Protein AF-A0A9R0T9L0-F1 (afdb_monomer_lite)

Structure (mmCIF, N/CA/C/O backbone):
data_AF-A0A9R0T9L0-F1
#
_entry.id   AF-A0A9R0T9L0-F1
#
loop_
_atom_site.group_PDB
_atom_site.id
_atom_site.type_symbol
_atom_site.label_atom_id
_atom_site.label_alt_id
_atom_site.label_comp_id
_atom_site.label_asym_id
_atom_site.label_entity_id
_atom_site.label_seq_id
_atom_site.pdbx_PDB_ins_code
_atom_site.Cartn_x
_atom_site.Cartn_y
_atom_site.Cartn_z
_atom_site.occupancy
_atom_site.B_iso_or_equiv
_atom_site.auth_seq_id
_atom_site.auth_comp_id
_atom_site.auth_asym_id
_atom_site.auth_atom_id
_atom_site.pdbx_PDB_model_num
ATOM 1 N N . MET A 1 1 ? 30.303 2.369 1.061 1.00 62.69 1 MET A N 1
ATOM 2 C CA . MET A 1 1 ? 29.847 3.755 0.817 1.00 62.69 1 MET A CA 1
ATOM 3 C C . MET A 1 1 ? 28.372 3.809 1.188 1.00 62.69 1 MET A C 1
ATOM 5 O O . MET A 1 1 ? 27.699 2.807 0.978 1.00 62.69 1 MET A O 1
ATOM 9 N N . SER A 1 2 ? 27.894 4.875 1.828 1.00 82.19 2 SER A N 1
ATOM 10 C CA . SER A 1 2 ? 26.480 4.986 2.222 1.00 82.19 2 SER A CA 1
ATOM 11 C C . SER A 1 2 ? 25.598 5.212 0.993 1.00 82.19 2 SER A C 1
ATOM 13 O O . SER A 1 2 ? 25.989 5.988 0.126 1.00 82.19 2 SER A O 1
ATOM 15 N N . ILE A 1 3 ? 24.386 4.637 0.944 1.00 83.12 3 ILE A N 1
ATOM 16 C CA . ILE A 1 3 ? 23.408 4.888 -0.139 1.00 83.12 3 ILE A CA 1
ATOM 17 C C . ILE A 1 3 ? 23.114 6.387 -0.331 1.00 83.12 3 ILE A C 1
ATOM 19 O O . ILE A 1 3 ? 22.730 6.817 -1.413 1.00 83.12 3 ILE A O 1
ATOM 23 N N . MET A 1 4 ? 23.326 7.186 0.720 1.00 81.25 4 MET A N 1
ATOM 24 C CA . MET A 1 4 ? 23.148 8.640 0.719 1.00 81.25 4 MET A CA 1
ATOM 25 C C . MET A 1 4 ? 24.252 9.395 -0.036 1.00 81.25 4 MET A C 1
ATOM 27 O O . MET A 1 4 ? 24.049 10.542 -0.415 1.00 81.25 4 MET A O 1
ATOM 31 N N . GLU A 1 5 ? 25.410 8.773 -0.247 1.00 79.88 5 GLU A N 1
ATOM 32 C CA . GLU A 1 5 ? 26.598 9.390 -0.859 1.00 79.88 5 GLU A CA 1
ATOM 33 C C . GLU A 1 5 ? 26.932 8.774 -2.225 1.00 79.88 5 GLU A C 1
ATOM 35 O O . GLU A 1 5 ? 27.864 9.200 -2.906 1.00 79.88 5 GLU A O 1
ATOM 40 N N . MET A 1 6 ? 26.178 7.754 -2.635 1.00 83.56 6 MET A N 1
ATOM 41 C CA . MET A 1 6 ? 26.415 7.005 -3.862 1.00 83.56 6 MET A CA 1
ATOM 42 C C . MET A 1 6 ? 25.728 7.672 -5.053 1.00 83.56 6 MET A C 1
ATOM 44 O O . MET A 1 6 ? 24.578 8.105 -4.985 1.00 83.56 6 MET A O 1
ATOM 48 N N . SER A 1 7 ? 26.429 7.716 -6.184 1.00 86.75 7 SER A N 1
ATOM 49 C CA . SER A 1 7 ? 25.843 8.172 -7.444 1.00 86.75 7 SER A CA 1
ATOM 50 C C . SER A 1 7 ? 24.789 7.180 -7.937 1.00 86.75 7 SER A C 1
ATOM 52 O O . SER A 1 7 ? 25.045 5.979 -7.986 1.00 86.75 7 SER A O 1
ATOM 54 N N . HIS A 1 8 ? 23.648 7.685 -8.415 1.00 85.75 8 HIS A N 1
ATOM 55 C CA . HIS A 1 8 ? 22.625 6.871 -9.086 1.00 85.75 8 HIS A CA 1
ATOM 56 C C . HIS A 1 8 ? 23.115 6.234 -10.398 1.00 85.75 8 HIS A C 1
ATOM 58 O O . HIS A 1 8 ? 22.463 5.346 -10.932 1.00 85.75 8 HIS A O 1
ATOM 64 N N . ARG A 1 9 ? 24.263 6.685 -10.922 1.00 87.69 9 ARG A N 1
ATOM 65 C CA . ARG A 1 9 ? 24.937 6.103 -12.096 1.00 87.69 9 ARG A CA 1
ATOM 66 C C . ARG A 1 9 ? 26.047 5.115 -11.715 1.00 87.69 9 ARG A C 1
ATOM 68 O O . ARG A 1 9 ? 26.704 4.571 -12.597 1.00 87.69 9 ARG A O 1
ATOM 75 N N . GLY A 1 10 ? 26.314 4.941 -10.419 1.00 89.94 10 GLY A N 1
ATOM 76 C CA . GLY A 1 10 ? 27.307 3.999 -9.908 1.00 89.94 10 GLY A CA 1
ATOM 77 C C . GLY A 1 10 ? 26.813 2.557 -9.995 1.00 89.94 10 GLY A C 1
ATOM 78 O O . GLY A 1 10 ? 25.614 2.296 -9.887 1.00 89.94 10 GLY A O 1
ATOM 79 N N . LYS A 1 11 ? 27.746 1.610 -10.152 1.00 90.75 11 LYS A N 1
ATOM 80 C CA . LYS A 1 11 ? 27.441 0.172 -10.276 1.00 90.75 11 LYS A CA 1
ATOM 81 C C . LYS A 1 11 ? 26.699 -0.370 -9.059 1.00 90.75 11 LYS A C 1
ATOM 83 O O . LYS A 1 11 ? 25.907 -1.297 -9.165 1.00 90.75 11 LYS A O 1
ATOM 88 N N . GLU A 1 12 ? 26.969 0.201 -7.899 1.00 90.00 12 GLU A N 1
ATOM 89 C CA . GLU A 1 12 ? 26.391 -0.226 -6.641 1.00 90.00 12 GLU A CA 1
ATOM 90 C C . GLU A 1 12 ? 24.911 0.169 -6.523 1.00 90.00 12 GLU A C 1
ATOM 92 O O . GLU A 1 12 ? 24.109 -0.636 -6.053 1.00 90.00 12 GLU A O 1
ATOM 97 N N . PHE A 1 13 ? 24.525 1.370 -6.978 1.00 90.56 13 PHE A N 1
ATOM 98 C CA . PHE A 1 13 ? 23.107 1.746 -7.025 1.00 90.56 13 PHE A CA 1
ATOM 99 C C . PHE A 1 13 ? 22.371 1.015 -8.150 1.00 90.56 13 PHE A C 1
ATOM 101 O O . PHE A 1 13 ? 21.253 0.554 -7.938 1.00 90.56 13 PHE A O 1
ATOM 108 N N . ASP A 1 14 ? 23.017 0.846 -9.306 1.00 92.19 14 ASP A N 1
ATOM 109 C CA . ASP A 1 14 ? 22.501 0.033 -10.413 1.00 92.19 14 ASP A CA 1
ATOM 110 C C . ASP A 1 14 ? 22.173 -1.402 -9.957 1.00 92.19 14 ASP A C 1
ATOM 112 O O . ASP A 1 14 ? 21.090 -1.915 -10.233 1.00 92.19 14 ASP A O 1
ATOM 116 N N . ALA A 1 15 ? 23.050 -2.027 -9.167 1.00 93.25 15 ALA A N 1
ATOM 117 C CA . ALA A 1 15 ? 22.776 -3.327 -8.560 1.00 93.25 15 ALA A CA 1
ATOM 118 C C . ALA A 1 15 ? 21.590 -3.288 -7.577 1.00 93.25 15 ALA A C 1
ATOM 120 O O . ALA A 1 15 ? 20.759 -4.196 -7.587 1.00 93.25 15 ALA A O 1
ATOM 121 N N . ALA A 1 16 ? 21.484 -2.242 -6.749 1.00 93.06 16 ALA A N 1
ATOM 122 C CA . ALA A 1 16 ? 20.405 -2.106 -5.771 1.00 93.06 16 ALA A CA 1
ATOM 123 C C . ALA A 1 16 ? 19.023 -1.962 -6.431 1.00 93.06 16 ALA A C 1
ATOM 125 O O . ALA A 1 16 ? 18.087 -2.655 -6.031 1.00 93.06 16 ALA A O 1
ATOM 126 N N . ILE A 1 17 ? 18.888 -1.106 -7.451 1.00 94.44 17 ILE A N 1
ATOM 127 C CA . ILE A 1 17 ? 17.611 -0.920 -8.157 1.00 94.44 17 ILE A CA 1
ATOM 128 C C . ILE A 1 17 ? 17.223 -2.167 -8.959 1.00 94.44 17 ILE A C 1
ATOM 130 O O . ILE A 1 17 ? 16.065 -2.571 -8.904 1.00 94.44 17 ILE A O 1
ATOM 134 N N . LYS A 1 18 ? 18.181 -2.839 -9.613 1.00 95.94 18 LYS A N 1
ATOM 135 C CA . LYS A 1 18 ? 17.930 -4.103 -10.328 1.00 95.94 18 LYS A CA 1
ATOM 136 C C . LYS A 1 18 ? 17.488 -5.219 -9.392 1.00 95.94 18 LYS A C 1
ATOM 138 O O . LYS A 1 18 ? 16.588 -5.979 -9.735 1.00 95.94 18 LYS A O 1
ATOM 143 N N . LYS A 1 19 ? 18.090 -5.308 -8.202 1.00 96.50 19 LYS A N 1
ATOM 144 C CA . LYS A 1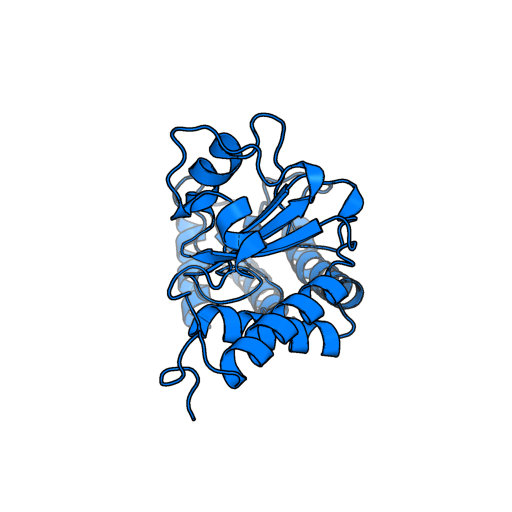 19 ? 17.650 -6.258 -7.175 1.00 96.50 19 LYS A CA 1
ATOM 145 C C . LYS A 1 19 ? 16.232 -5.934 -6.704 1.00 96.50 19 LYS A C 1
ATOM 147 O O . LYS A 1 19 ? 15.397 -6.827 -6.690 1.00 96.50 19 LYS A O 1
ATOM 152 N N . ALA A 1 20 ? 15.941 -4.670 -6.386 1.00 94.88 20 ALA A N 1
ATOM 153 C CA . ALA A 1 20 ? 14.599 -4.254 -5.977 1.00 94.88 20 ALA A CA 1
ATOM 154 C C . ALA A 1 20 ? 13.545 -4.548 -7.060 1.00 94.88 20 ALA A C 1
ATOM 156 O O . ALA A 1 20 ? 12.448 -5.004 -6.742 1.00 94.88 20 ALA A O 1
ATOM 157 N N . GLU A 1 21 ? 13.877 -4.325 -8.335 1.00 96.88 21 GLU A N 1
ATOM 158 C CA . GLU A 1 21 ? 13.024 -4.696 -9.465 1.00 96.88 21 GLU A CA 1
ATOM 159 C C . GLU A 1 21 ? 12.795 -6.212 -9.523 1.00 96.88 21 GLU A C 1
ATOM 161 O O . GLU A 1 21 ? 11.650 -6.656 -9.579 1.00 96.88 21 GLU A O 1
ATOM 166 N N . ALA A 1 22 ? 13.866 -7.009 -9.471 1.00 96.50 22 ALA A N 1
ATOM 167 C CA . ALA A 1 22 ? 13.792 -8.467 -9.533 1.00 96.50 22 ALA A CA 1
ATOM 168 C C . ALA A 1 22 ? 12.977 -9.060 -8.373 1.00 96.50 22 ALA A C 1
ATOM 170 O O . ALA A 1 22 ? 12.126 -9.921 -8.598 1.00 96.50 22 ALA A O 1
ATOM 171 N N . ASP A 1 23 ? 13.180 -8.560 -7.153 1.00 96.31 23 ASP A N 1
ATOM 172 C CA . ASP A 1 23 ? 12.444 -8.998 -5.967 1.00 96.31 23 ASP A CA 1
ATOM 173 C C . ASP A 1 23 ? 10.951 -8.652 -6.085 1.00 96.31 23 ASP A C 1
ATOM 175 O O . ASP A 1 23 ? 10.092 -9.486 -5.792 1.00 96.31 23 ASP A O 1
ATOM 179 N N . LEU A 1 24 ? 10.616 -7.456 -6.588 1.00 92.62 24 LEU A N 1
ATOM 180 C CA . LEU A 1 24 ? 9.226 -7.069 -6.842 1.00 92.62 24 LEU A CA 1
ATOM 181 C C . LEU A 1 24 ? 8.578 -7.940 -7.927 1.00 92.62 24 LEU A C 1
ATOM 183 O O . LEU A 1 24 ? 7.428 -8.362 -7.770 1.00 92.62 24 LEU A O 1
ATOM 187 N N . ARG A 1 25 ? 9.311 -8.238 -9.009 1.00 95.62 25 ARG A N 1
ATOM 188 C CA . ARG A 1 25 ? 8.847 -9.157 -10.058 1.00 95.62 25 ARG A CA 1
ATOM 189 C C . ARG A 1 25 ? 8.554 -10.539 -9.487 1.00 95.62 25 ARG A C 1
ATOM 191 O O . ARG A 1 25 ? 7.503 -11.093 -9.794 1.00 95.62 25 ARG A O 1
ATOM 198 N N . ALA A 1 26 ? 9.430 -11.060 -8.629 1.00 93.69 26 ALA A N 1
ATOM 199 C CA . ALA A 1 26 ? 9.232 -12.343 -7.964 1.00 93.69 26 ALA A CA 1
ATOM 200 C C . ALA A 1 26 ? 8.017 -12.328 -7.020 1.00 93.69 26 ALA A C 1
ATOM 202 O O . ALA A 1 26 ? 7.209 -13.254 -7.054 1.00 93.69 26 ALA A O 1
ATOM 203 N N . LEU A 1 27 ? 7.844 -11.267 -6.223 1.00 88.38 27 LEU A N 1
ATOM 204 C CA . LEU A 1 27 ? 6.728 -11.132 -5.279 1.00 88.38 27 LEU A CA 1
ATOM 205 C C . LEU A 1 27 ? 5.359 -11.120 -5.958 1.00 88.38 27 LEU A C 1
ATOM 207 O O . LEU A 1 27 ? 4.430 -11.765 -5.474 1.00 88.38 27 LEU A O 1
ATOM 211 N N . LEU A 1 28 ? 5.229 -10.359 -7.045 1.00 86.12 28 LEU A N 1
ATOM 212 C CA . LEU A 1 28 ? 3.963 -10.152 -7.753 1.00 86.12 28 LEU A CA 1
ATOM 213 C C . LEU A 1 28 ? 3.793 -11.072 -8.969 1.00 86.12 28 LEU A C 1
ATOM 215 O O . LEU A 1 28 ? 2.804 -10.939 -9.686 1.00 86.12 28 LEU A O 1
ATOM 219 N N . ALA A 1 29 ? 4.750 -11.970 -9.222 1.00 91.38 29 ALA A N 1
ATOM 220 C CA . ALA A 1 29 ? 4.824 -12.773 -10.442 1.00 91.38 29 ALA A CA 1
ATOM 221 C C . ALA A 1 29 ? 4.650 -11.916 -11.717 1.00 91.38 29 ALA A C 1
ATOM 223 O O . ALA A 1 29 ? 3.877 -12.253 -12.615 1.00 91.38 29 ALA A O 1
ATOM 224 N N . VAL A 1 30 ? 5.337 -10.768 -11.775 1.00 91.44 30 VAL A N 1
ATOM 225 C CA . VAL A 1 30 ? 5.222 -9.819 -12.894 1.00 91.44 30 VAL A CA 1
ATOM 226 C C . VAL A 1 30 ? 5.772 -10.474 -14.164 1.00 91.44 30 VAL A C 1
ATOM 228 O O . VAL A 1 30 ? 6.959 -10.808 -14.197 1.00 91.44 30 VAL A O 1
ATOM 231 N N . PRO A 1 31 ? 4.965 -10.630 -15.225 1.00 91.50 31 PRO A N 1
ATOM 232 C CA . PRO A 1 31 ? 5.421 -11.270 -16.450 1.00 91.50 31 PRO A CA 1
ATOM 233 C C . PRO A 1 31 ? 6.402 -10.378 -17.224 1.00 91.50 31 PRO A C 1
ATOM 235 O O . PRO A 1 31 ? 6.393 -9.148 -17.120 1.00 91.50 31 PRO A O 1
ATOM 238 N N . ASP A 1 32 ? 7.204 -11.000 -18.089 1.00 94.44 32 ASP A N 1
ATOM 239 C CA . ASP A 1 32 ? 8.166 -10.302 -18.957 1.00 94.44 32 ASP A CA 1
ATOM 240 C C . ASP A 1 32 ? 7.497 -9.359 -19.968 1.00 94.44 32 ASP A C 1
ATOM 242 O O . ASP A 1 32 ? 8.166 -8.546 -20.604 1.00 94.44 32 ASP A O 1
ATOM 246 N N . THR A 1 33 ? 6.174 -9.436 -20.117 1.00 92.75 33 THR A N 1
ATOM 247 C CA . THR A 1 33 ? 5.366 -8.513 -20.922 1.00 92.75 33 THR A CA 1
ATOM 248 C C . THR A 1 33 ? 5.176 -7.145 -20.272 1.00 92.75 33 THR A C 1
ATOM 250 O O . THR A 1 33 ? 4.586 -6.271 -20.904 1.00 92.75 33 THR A O 1
ATOM 253 N N . HIS A 1 34 ? 5.653 -6.934 -19.043 1.00 94.44 34 HIS A N 1
ATOM 254 C CA . HIS A 1 34 ? 5.497 -5.679 -18.305 1.00 94.44 34 HIS A CA 1
ATOM 255 C C . HIS A 1 34 ? 6.846 -5.063 -17.930 1.00 94.44 34 HIS A C 1
ATOM 257 O O . HIS A 1 34 ? 7.808 -5.764 -17.602 1.00 94.44 34 HIS A O 1
ATOM 263 N N . GLU A 1 35 ? 6.894 -3.735 -17.955 1.00 93.38 35 GLU A N 1
ATOM 264 C CA . GLU A 1 35 ? 7.955 -2.916 -17.373 1.00 93.38 35 GLU A CA 1
ATOM 265 C C . GLU A 1 35 ? 7.638 -2.588 -15.918 1.00 93.38 35 GLU A C 1
ATOM 267 O O . GLU A 1 35 ? 6.482 -2.348 -15.570 1.00 93.38 35 GLU A O 1
ATOM 272 N N . VAL A 1 36 ? 8.675 -2.540 -15.084 1.00 94.44 36 VAL A N 1
ATOM 273 C CA . VAL A 1 36 ? 8.595 -2.116 -13.684 1.00 94.44 36 VAL A CA 1
ATOM 274 C C . VAL A 1 36 ? 9.392 -0.825 -13.547 1.00 94.44 36 VAL A C 1
ATOM 276 O O . VAL A 1 36 ? 10.597 -0.800 -13.779 1.00 94.44 36 VAL A O 1
ATOM 279 N N . LEU A 1 37 ? 8.714 0.259 -13.182 1.00 94.00 37 LEU A N 1
ATOM 280 C CA . LEU A 1 37 ? 9.278 1.603 -13.141 1.00 94.00 37 LEU A CA 1
ATOM 281 C C . LEU A 1 37 ? 9.273 2.160 -11.716 1.00 94.00 37 LEU A C 1
ATOM 283 O O . LEU A 1 37 ? 8.248 2.121 -11.032 1.00 94.00 37 LEU A O 1
ATOM 287 N N . PHE A 1 38 ? 10.393 2.753 -11.303 1.00 92.69 38 PHE A N 1
ATOM 288 C CA . PHE A 1 38 ? 10.533 3.507 -10.057 1.00 92.69 38 PHE A CA 1
ATOM 289 C C . PHE A 1 38 ? 10.533 5.006 -10.357 1.00 92.69 38 PHE A C 1
ATOM 291 O O . PHE A 1 38 ? 11.532 5.588 -10.772 1.00 92.69 38 PHE A O 1
ATOM 298 N N . LEU A 1 39 ? 9.394 5.649 -10.136 1.00 90.75 39 LEU A N 1
ATOM 299 C CA . LEU A 1 39 ? 9.131 7.026 -10.533 1.00 90.75 39 LEU A CA 1
ATOM 300 C C . LEU A 1 39 ? 9.215 7.974 -9.333 1.00 90.75 39 LEU A C 1
ATOM 302 O O . LEU A 1 39 ? 8.809 7.639 -8.219 1.00 90.75 39 LEU A O 1
ATOM 306 N N . GLN A 1 40 ? 9.708 9.190 -9.557 1.00 87.94 40 GLN A N 1
ATOM 307 C CA . GLN A 1 40 ? 9.769 10.217 -8.519 1.00 87.94 40 GLN A CA 1
ATOM 308 C C . GLN A 1 40 ? 8.369 10.754 -8.166 1.00 87.94 40 GLN A C 1
ATOM 310 O O . GLN A 1 40 ? 7.527 10.986 -9.035 1.00 87.94 40 GLN A O 1
ATOM 315 N N . GLY A 1 41 ? 8.144 11.022 -6.877 1.00 85.44 41 GLY A N 1
ATOM 316 C CA . GLY A 1 41 ? 6.891 11.578 -6.361 1.00 85.44 41 GLY A CA 1
ATOM 317 C C . GLY A 1 41 ? 5.986 10.525 -5.719 1.00 85.44 41 GLY A C 1
ATOM 318 O O . GLY A 1 41 ? 6.399 9.398 -5.459 1.00 85.44 41 GLY A O 1
ATOM 319 N N . GLY A 1 42 ? 4.751 10.916 -5.401 1.00 81.00 42 GLY A N 1
ATOM 320 C CA . GLY A 1 42 ? 3.747 10.029 -4.801 1.00 81.00 42 GLY A CA 1
ATOM 321 C C . GLY A 1 42 ? 2.696 9.560 -5.809 1.00 81.00 42 GLY A C 1
ATOM 322 O O . GLY A 1 42 ? 2.654 10.042 -6.938 1.00 81.00 42 GLY A O 1
ATOM 323 N N . ALA A 1 43 ? 1.784 8.686 -5.367 1.00 77.31 43 ALA A N 1
ATOM 324 C CA . ALA A 1 43 ? 0.706 8.143 -6.204 1.00 77.31 43 ALA A CA 1
ATOM 325 C C . ALA A 1 43 ? -0.098 9.222 -6.961 1.00 77.31 43 ALA A C 1
ATOM 327 O O . ALA A 1 43 ? -0.505 8.998 -8.093 1.00 77.31 43 ALA A O 1
ATOM 328 N N . THR A 1 44 ? -0.264 10.419 -6.385 1.00 79.75 44 THR A N 1
ATOM 329 C CA . THR A 1 44 ? -0.937 11.557 -7.034 1.00 79.75 44 THR A CA 1
ATOM 330 C C . THR A 1 44 ? -0.291 11.965 -8.361 1.00 79.75 44 THR A C 1
ATOM 332 O O . THR A 1 44 ? -0.997 12.392 -9.268 1.00 79.75 44 THR A O 1
ATOM 335 N N . THR A 1 45 ? 1.026 11.801 -8.525 1.00 78.88 45 THR A N 1
ATOM 336 C CA . THR A 1 45 ? 1.713 12.076 -9.798 1.00 78.88 45 THR A CA 1
ATOM 337 C C . THR A 1 45 ? 1.160 11.200 -10.929 1.00 78.88 45 THR A C 1
ATOM 339 O O . THR A 1 45 ? 1.076 11.641 -12.075 1.00 78.88 45 THR A O 1
ATOM 342 N N . GLN A 1 46 ? 0.696 9.987 -10.611 1.00 83.00 46 GLN A N 1
ATOM 343 C CA . GLN A 1 46 ? 0.098 9.077 -11.590 1.00 83.00 46 GLN A CA 1
ATOM 344 C C . GLN A 1 46 ? -1.284 9.529 -12.057 1.00 83.00 46 GLN A C 1
ATOM 346 O O . GLN A 1 46 ? -1.705 9.129 -13.134 1.00 83.00 46 GLN A O 1
ATOM 351 N N . PHE A 1 47 ? -1.966 10.424 -11.335 1.00 81.12 47 PHE A N 1
ATOM 352 C CA . PHE A 1 47 ? -3.228 11.000 -11.814 1.00 81.12 47 PHE A CA 1
ATOM 353 C C . PHE A 1 47 ? -3.029 11.877 -13.050 1.00 81.12 47 PHE A C 1
ATOM 355 O O . PHE A 1 47 ? -3.963 12.042 -13.824 1.00 81.12 47 PHE A O 1
ATOM 362 N N . ALA A 1 48 ? -1.823 12.416 -13.247 1.00 79.38 48 ALA A N 1
ATOM 363 C CA . ALA A 1 48 ? -1.434 13.062 -14.493 1.00 79.38 48 ALA A CA 1
ATOM 364 C C . ALA A 1 48 ? -0.738 12.071 -15.436 1.00 79.38 48 ALA A C 1
ATOM 366 O O . ALA A 1 48 ? -1.100 11.994 -16.605 1.00 79.38 48 ALA A O 1
ATOM 367 N N . ALA A 1 49 ? 0.226 11.284 -14.939 1.00 78.06 49 ALA A N 1
ATOM 368 C CA . ALA A 1 49 ? 1.016 10.398 -15.796 1.00 78.06 49 ALA A CA 1
ATOM 369 C C . ALA A 1 49 ? 0.159 9.319 -16.476 1.00 78.06 49 ALA A C 1
ATOM 371 O O . ALA A 1 49 ? 0.247 9.156 -17.688 1.00 78.06 49 ALA A O 1
ATOM 372 N N . ALA A 1 50 ? -0.721 8.635 -15.741 1.00 81.00 50 ALA A N 1
ATOM 373 C CA . ALA A 1 50 ? -1.536 7.563 -16.299 1.00 81.00 50 ALA A CA 1
ATOM 374 C C . ALA A 1 50 ? -2.417 8.044 -17.467 1.00 81.00 50 ALA A C 1
ATOM 376 O O . ALA A 1 50 ? -2.270 7.483 -18.545 1.00 81.00 50 ALA A O 1
ATOM 377 N N . PRO A 1 51 ? -3.266 9.087 -17.356 1.00 76.88 51 PRO A N 1
ATOM 378 C CA . PRO A 1 51 ? -4.055 9.543 -18.504 1.00 76.88 51 PRO A CA 1
ATOM 379 C C . PRO A 1 51 ? -3.207 10.141 -19.635 1.00 76.88 51 PRO A C 1
ATOM 381 O O . PRO A 1 51 ? -3.569 9.985 -20.795 1.00 76.88 51 PRO A O 1
ATOM 384 N N . LEU A 1 52 ? -2.072 10.786 -19.343 1.00 74.94 52 LEU A N 1
ATOM 385 C CA . LEU A 1 52 ? -1.187 11.315 -20.393 1.00 74.94 52 LEU A CA 1
ATOM 386 C C . LEU A 1 52 ? -0.526 10.209 -21.235 1.00 74.94 52 LEU A C 1
ATOM 388 O O . LEU A 1 52 ? -0.251 10.425 -22.416 1.00 74.94 52 LEU A O 1
ATOM 392 N N . ASN A 1 53 ? -0.304 9.030 -20.644 1.00 81.38 53 ASN A N 1
ATOM 393 C CA . ASN A 1 53 ? 0.307 7.877 -21.312 1.00 81.38 53 ASN A CA 1
ATOM 394 C C . ASN A 1 53 ? -0.720 6.853 -21.825 1.00 81.38 53 ASN A C 1
ATOM 396 O O . ASN A 1 53 ? -0.464 6.171 -22.810 1.00 81.38 53 ASN A O 1
ATOM 400 N N . LEU A 1 54 ? -1.857 6.712 -21.142 1.00 70.62 54 LEU A N 1
ATOM 401 C CA . LEU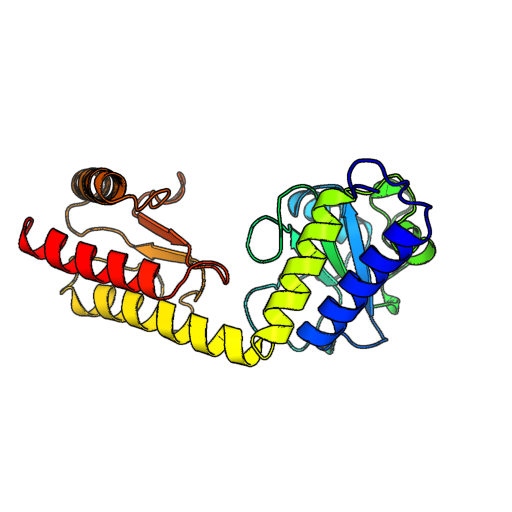 A 1 54 ? -2.747 5.553 -21.221 1.00 70.62 54 LEU A CA 1
ATOM 402 C C . LEU A 1 54 ? -4.210 5.980 -21.304 1.00 70.62 54 LEU A C 1
ATOM 404 O O . LEU A 1 54 ? -5.015 5.586 -20.463 1.00 70.62 54 LEU A O 1
ATOM 408 N N . CYS A 1 55 ? -4.615 6.781 -22.284 1.00 51.88 55 CYS A N 1
ATOM 409 C CA . CYS A 1 55 ? -6.044 7.003 -22.536 1.00 51.88 55 CYS A CA 1
ATOM 410 C C . CYS A 1 55 ? -6.757 5.710 -23.027 1.00 51.88 55 CYS A C 1
ATOM 412 O O . CYS A 1 55 ? -7.250 5.665 -24.146 1.00 51.88 55 CYS A O 1
ATOM 414 N N . ALA A 1 56 ? -6.789 4.667 -22.182 1.00 37.34 56 ALA A N 1
ATOM 415 C CA . ALA A 1 56 ? -7.704 3.538 -22.050 1.00 37.34 56 ALA A CA 1
ATOM 416 C C . ALA A 1 56 ? -7.299 2.711 -20.792 1.00 37.34 56 ALA A C 1
ATOM 418 O O . ALA A 1 56 ? -6.384 1.894 -20.843 1.00 37.34 56 ALA A O 1
ATOM 419 N N . SER A 1 57 ? -8.037 2.890 -19.682 1.00 35.84 57 SER A N 1
ATOM 420 C CA . SER A 1 57 ? -8.104 2.063 -18.444 1.00 35.84 57 SER A CA 1
ATOM 421 C C . SER A 1 57 ? -6.870 1.939 -17.515 1.00 35.84 57 SER A C 1
ATOM 423 O O . SER A 1 57 ? -5.811 1.462 -17.907 1.00 35.84 57 SER A O 1
ATOM 425 N N . SER A 1 58 ? -7.054 2.269 -16.225 1.00 38.22 58 SER A N 1
ATOM 426 C CA . SER A 1 58 ? -6.106 2.012 -15.121 1.00 38.22 58 SER A CA 1
ATOM 427 C C . SER A 1 58 ? -6.821 1.441 -13.884 1.00 38.22 58 SER A C 1
ATOM 429 O O . SER A 1 58 ? -7.993 1.737 -13.647 1.00 38.22 58 SER A O 1
ATOM 431 N N . SER A 1 59 ? -6.122 0.618 -13.097 1.00 39.28 59 SER A N 1
ATOM 432 C CA . SER A 1 59 ? -6.590 0.074 -11.809 1.00 39.28 59 SER A CA 1
ATOM 433 C C . SER A 1 59 ? -5.423 -0.097 -10.824 1.00 39.28 59 SER A C 1
ATOM 435 O O . SER A 1 59 ? -4.296 -0.350 -11.239 1.00 39.28 59 SER A O 1
ATOM 437 N N . ASP A 1 60 ? -5.704 0.050 -9.527 1.00 38.09 60 ASP A N 1
ATOM 438 C CA . ASP A 1 60 ? -4.748 0.120 -8.401 1.00 38.09 60 ASP A CA 1
ATOM 439 C C . ASP A 1 60 ? -4.594 -1.247 -7.697 1.00 38.09 60 ASP A C 1
ATOM 441 O O . ASP A 1 60 ? -5.609 -1.836 -7.314 1.00 38.09 60 ASP A O 1
ATOM 445 N N . PRO A 1 61 ? -3.378 -1.824 -7.619 1.00 48.66 61 PRO A N 1
ATOM 446 C CA . PRO A 1 61 ? -3.111 -2.769 -6.515 1.00 48.66 61 PRO A CA 1
ATOM 447 C C . PRO A 1 61 ? -1.744 -2.675 -5.793 1.00 48.66 61 PRO A C 1
ATOM 449 O O . PRO A 1 61 ? -0.695 -2.544 -6.425 1.00 48.66 61 PRO A O 1
ATOM 452 N N . ALA A 1 62 ? -1.771 -2.914 -4.463 1.00 45.34 62 ALA A N 1
ATOM 453 C CA . ALA A 1 62 ? -0.644 -3.403 -3.638 1.00 45.34 62 ALA A CA 1
ATOM 454 C C . ALA A 1 62 ? -1.056 -3.974 -2.244 1.00 45.34 62 ALA A C 1
ATOM 456 O O . ALA A 1 62 ? -0.416 -3.650 -1.238 1.00 45.34 62 ALA A O 1
ATOM 457 N N . ASP A 1 63 ? -2.100 -4.816 -2.155 1.00 52.78 63 ASP A N 1
ATOM 458 C CA . ASP A 1 63 ? -2.601 -5.336 -0.858 1.00 52.78 63 ASP A CA 1
ATOM 459 C C . ASP A 1 63 ? -2.652 -6.882 -0.723 1.00 52.78 63 ASP A C 1
ATOM 461 O O . ASP A 1 63 ? -2.655 -7.395 0.395 1.00 52.78 63 ASP A O 1
ATOM 465 N N . PHE A 1 64 ? -2.679 -7.638 -1.825 1.00 49.62 64 PHE A N 1
ATOM 466 C CA . PHE A 1 64 ? -2.840 -9.105 -1.867 1.00 49.62 64 PHE A CA 1
ATOM 467 C C . PHE A 1 64 ? -2.286 -9.663 -3.197 1.00 49.62 64 PHE A C 1
ATOM 469 O O . PHE A 1 64 ? -2.023 -8.866 -4.105 1.00 49.62 64 PHE A O 1
ATOM 476 N N . PRO A 1 65 ? -2.078 -10.989 -3.345 1.00 69.19 65 PRO A N 1
ATOM 477 C CA . PRO A 1 65 ? -1.687 -11.587 -4.618 1.00 69.19 65 PRO A CA 1
ATOM 478 C C . PRO A 1 65 ? -2.665 -11.205 -5.733 1.00 69.19 65 PRO A C 1
ATOM 480 O O . PRO A 1 65 ? -3.873 -11.413 -5.625 1.00 69.19 65 PRO A O 1
ATOM 483 N N . VAL A 1 66 ? -2.139 -10.650 -6.820 1.00 77.12 66 VAL A N 1
ATOM 484 C CA . VAL A 1 66 ? -2.913 -10.275 -8.005 1.00 77.12 66 VAL A CA 1
ATOM 485 C C . VAL A 1 66 ? -2.272 -10.885 -9.239 1.00 77.12 66 VAL A C 1
ATOM 487 O O . VAL A 1 66 ? -1.052 -10.918 -9.362 1.00 77.12 66 VAL A O 1
ATOM 490 N N . ASP A 1 67 ? -3.096 -11.349 -10.173 1.00 83.31 67 ASP A N 1
ATOM 491 C CA . ASP A 1 67 ? -2.615 -11.772 -11.486 1.00 83.31 67 ASP A CA 1
ATOM 492 C C . ASP A 1 67 ? -2.306 -10.532 -12.338 1.00 83.31 67 ASP A C 1
ATOM 494 O O . ASP A 1 67 ? -3.201 -9.932 -12.941 1.00 83.31 67 ASP A O 1
ATOM 498 N N . VAL A 1 68 ? -1.029 -10.139 -12.358 1.00 86.19 68 VAL A N 1
ATOM 499 C CA . VAL A 1 68 ? -0.526 -8.943 -13.057 1.00 86.19 68 VAL A CA 1
ATOM 500 C C . VAL A 1 68 ? -0.827 -8.981 -14.558 1.00 86.19 68 VAL A C 1
ATOM 502 O O . VAL A 1 68 ? -1.044 -7.929 -15.163 1.00 86.19 68 VAL A O 1
ATOM 505 N N . SER A 1 69 ? -0.917 -10.169 -15.166 1.00 86.50 69 SER A N 1
ATOM 506 C CA . SER A 1 69 ? -1.157 -10.317 -16.609 1.00 86.50 69 SER A CA 1
ATOM 507 C C . SER A 1 69 ? -2.499 -9.730 -17.064 1.00 86.50 69 SER A C 1
ATOM 509 O O . SER A 1 69 ? -2.651 -9.327 -18.219 1.00 86.50 69 SER A O 1
ATOM 511 N N . ARG A 1 70 ? -3.461 -9.612 -16.141 1.00 84.81 70 ARG A N 1
ATOM 512 C CA . ARG A 1 70 ? -4.801 -9.065 -16.395 1.00 84.81 70 ARG A CA 1
ATOM 513 C C . ARG A 1 70 ? -4.836 -7.543 -16.493 1.00 84.81 70 ARG A C 1
ATOM 515 O O . ARG A 1 70 ? -5.873 -6.991 -16.860 1.00 84.81 70 ARG A O 1
ATOM 522 N N . PHE A 1 71 ? -3.741 -6.862 -16.161 1.00 85.19 71 PHE A N 1
ATOM 523 C CA . PHE A 1 71 ? -3.700 -5.411 -16.026 1.00 85.19 71 PHE A CA 1
ATOM 524 C C . PHE A 1 71 ? -2.803 -4.758 -17.082 1.00 85.19 71 PHE A C 1
ATOM 526 O O . PHE A 1 71 ? -1.723 -5.253 -17.399 1.00 85.19 71 PHE A O 1
ATOM 533 N N . GLY A 1 72 ? -3.251 -3.615 -17.613 1.00 88.06 72 GLY A N 1
ATOM 534 C CA . GLY A 1 72 ? -2.438 -2.754 -18.480 1.00 88.06 72 GLY A CA 1
ATOM 535 C C . GLY A 1 72 ? -1.478 -1.860 -17.689 1.00 88.06 72 GLY A C 1
ATOM 536 O O . GLY A 1 72 ? -0.309 -1.743 -18.040 1.00 88.06 72 GLY A O 1
ATOM 537 N N . LEU A 1 73 ? -1.956 -1.271 -16.591 1.00 89.38 73 LEU A N 1
ATOM 538 C CA . LEU A 1 73 ? -1.157 -0.488 -15.651 1.00 89.38 73 LEU A CA 1
ATOM 539 C C . LEU A 1 73 ? -1.588 -0.797 -14.220 1.00 89.38 73 LEU A C 1
ATOM 541 O O . LEU A 1 73 ? -2.780 -0.789 -13.912 1.00 89.38 73 LEU A O 1
ATOM 545 N N . ILE A 1 74 ? -0.591 -0.975 -13.364 1.00 85.31 74 ILE A N 1
ATOM 546 C CA . ILE A 1 74 ? -0.667 -1.010 -11.904 1.00 85.31 74 ILE A CA 1
ATOM 547 C C . ILE A 1 74 ? 0.250 0.100 -11.390 1.00 85.31 74 ILE A C 1
ATOM 549 O O . ILE A 1 74 ? 1.367 0.234 -11.884 1.00 85.31 74 ILE A O 1
ATOM 553 N N . TYR A 1 75 ? -0.173 0.897 -10.410 1.00 89.06 75 TYR A N 1
ATOM 554 C CA . TYR A 1 75 ? 0.722 1.864 -9.772 1.00 89.06 75 TYR A CA 1
ATOM 555 C C . TYR A 1 75 ? 0.451 2.001 -8.278 1.00 89.06 75 TYR A C 1
ATOM 557 O O . TYR A 1 75 ? -0.694 1.964 -7.846 1.00 89.06 75 TYR A O 1
ATOM 565 N N . ALA A 1 76 ? 1.505 2.220 -7.493 1.00 81.81 76 ALA A N 1
ATOM 566 C CA . ALA A 1 76 ? 1.410 2.377 -6.048 1.00 81.81 76 ALA A CA 1
ATOM 567 C C . ALA A 1 76 ? 2.457 3.370 -5.526 1.00 81.81 76 ALA A C 1
ATOM 569 O O . ALA A 1 76 ? 3.655 3.246 -5.779 1.00 81.81 76 ALA A O 1
ATOM 570 N N . GLY A 1 77 ? 2.006 4.365 -4.758 1.00 83.62 77 GLY A N 1
ATOM 571 C CA . GLY A 1 77 ? 2.908 5.215 -3.975 1.00 83.62 77 GLY A CA 1
ATOM 572 C C . GLY A 1 77 ? 3.466 4.433 -2.789 1.00 83.62 77 GLY A C 1
ATOM 573 O O . GLY A 1 77 ? 2.704 3.747 -2.102 1.00 83.62 77 GLY A O 1
ATOM 574 N N . ALA A 1 78 ? 4.767 4.543 -2.526 1.00 82.94 78 ALA A N 1
ATOM 575 C CA . ALA A 1 78 ? 5.425 3.613 -1.616 1.00 82.94 78 ALA A CA 1
ATOM 576 C C . ALA A 1 78 ? 4.988 3.709 -0.143 1.00 82.94 78 ALA A C 1
ATOM 578 O O . ALA A 1 78 ? 4.967 2.690 0.547 1.00 82.94 78 ALA A O 1
ATOM 579 N N . GLN A 1 79 ? 4.546 4.892 0.304 1.00 80.94 79 GLN A N 1
ATOM 580 C CA . GLN A 1 79 ? 4.292 5.288 1.704 1.00 80.94 79 GLN A CA 1
ATOM 581 C C . GLN A 1 79 ? 3.178 4.549 2.469 1.00 80.94 79 GLN A C 1
ATOM 583 O O . GLN A 1 79 ? 2.683 5.060 3.475 1.00 80.94 79 GLN A O 1
ATOM 588 N N . LYS A 1 80 ? 2.720 3.401 1.975 1.00 81.94 80 LYS A N 1
ATOM 589 C CA . LYS A 1 80 ? 1.742 2.543 2.650 1.00 81.94 80 LYS A CA 1
ATOM 590 C C . LYS A 1 80 ? 2.384 1.203 2.997 1.00 81.94 80 LYS A C 1
ATOM 592 O O . LYS A 1 80 ? 2.798 1.006 4.131 1.00 81.94 80 LYS A O 1
ATOM 597 N N . ASN A 1 81 ? 2.496 0.315 2.010 1.00 81.94 81 ASN A N 1
ATOM 598 C CA . ASN A 1 81 ? 2.886 -1.080 2.224 1.00 81.94 81 ASN A CA 1
ATOM 599 C C . ASN A 1 81 ? 4.316 -1.422 1.796 1.00 81.94 81 ASN A C 1
ATOM 601 O O . ASN A 1 81 ? 4.775 -2.510 2.127 1.00 81.94 81 ASN A O 1
ATOM 605 N N . VAL A 1 82 ? 5.004 -0.549 1.051 1.00 80.94 82 VAL A N 1
ATOM 606 C CA . VAL A 1 82 ? 6.229 -0.949 0.333 1.00 80.94 82 VAL A CA 1
ATOM 607 C C . VAL A 1 82 ? 7.449 -0.073 0.615 1.00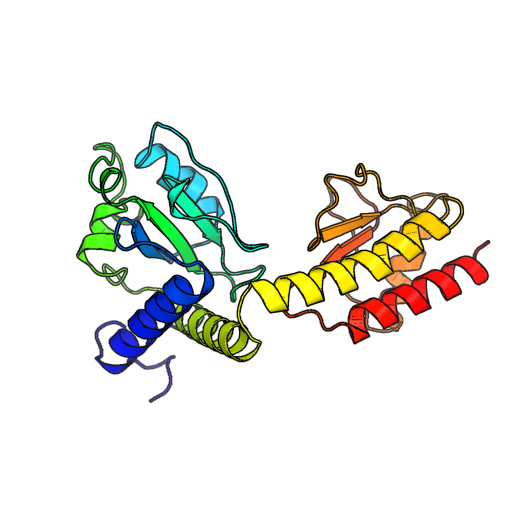 80.94 82 VAL A C 1
ATOM 609 O O . VAL A 1 82 ? 8.553 -0.480 0.288 1.00 80.94 82 VAL A O 1
ATOM 612 N N . GLY A 1 83 ? 7.304 1.093 1.250 1.00 88.81 83 GLY A N 1
ATOM 613 C CA . GLY A 1 83 ? 8.449 1.931 1.612 1.00 88.81 83 GLY A CA 1
ATOM 614 C C . GLY A 1 83 ? 8.070 3.325 2.121 1.00 88.81 83 GLY A C 1
ATOM 615 O O . GLY A 1 83 ? 6.916 3.571 2.469 1.00 88.81 83 GLY A O 1
ATOM 616 N N . PRO A 1 84 ? 9.029 4.262 2.195 1.00 89.38 84 PRO A N 1
ATOM 617 C CA . PRO A 1 84 ? 8.762 5.650 2.557 1.00 89.38 84 PRO A CA 1
ATOM 618 C C . PRO A 1 84 ? 8.175 6.440 1.377 1.00 89.38 84 PRO A C 1
ATOM 620 O O . PRO A 1 84 ? 8.252 6.037 0.218 1.00 89.38 84 PRO A O 1
ATOM 623 N N . SER A 1 85 ? 7.612 7.616 1.656 1.00 87.62 85 SER A N 1
ATOM 624 C CA . SER A 1 85 ? 7.159 8.541 0.609 1.00 87.62 85 SER A CA 1
ATOM 625 C C . SER A 1 85 ? 8.301 9.031 -0.280 1.00 87.62 85 SER A C 1
ATOM 627 O O . SER A 1 85 ? 9.427 9.188 0.186 1.00 87.62 85 SER A O 1
ATOM 629 N N . GLY A 1 86 ? 7.977 9.386 -1.526 1.00 88.75 86 GLY A N 1
ATOM 630 C CA . GLY A 1 86 ? 8.907 10.023 -2.467 1.00 88.75 86 GLY A CA 1
ATOM 631 C C . GLY A 1 86 ? 9.204 9.191 -3.713 1.00 88.75 86 GLY A C 1
ATOM 632 O O . GLY A 1 86 ? 9.730 9.742 -4.680 1.00 88.75 86 GLY A O 1
ATOM 633 N N . VAL A 1 87 ? 8.814 7.914 -3.709 1.00 91.94 87 VAL A N 1
ATOM 634 C CA . VAL A 1 87 ? 8.846 7.022 -4.871 1.00 91.94 87 VAL A CA 1
ATOM 635 C C . VAL A 1 87 ? 7.464 6.424 -5.134 1.00 91.94 87 VAL A C 1
ATOM 637 O O . VAL A 1 87 ? 6.694 6.132 -4.213 1.00 91.94 87 VAL A O 1
ATOM 640 N N . THR A 1 88 ? 7.155 6.251 -6.412 1.00 92.00 88 THR A N 1
ATOM 641 C CA . THR A 1 88 ? 5.973 5.559 -6.912 1.00 92.00 88 THR A CA 1
ATOM 642 C C . THR A 1 88 ? 6.416 4.438 -7.827 1.00 92.00 88 THR A C 1
ATOM 644 O O . THR A 1 88 ? 7.238 4.651 -8.711 1.00 92.00 88 THR A O 1
ATOM 647 N N . ILE A 1 89 ? 5.861 3.255 -7.625 1.00 90.94 89 ILE A N 1
ATOM 648 C CA . ILE A 1 89 ? 6.106 2.103 -8.484 1.00 90.94 89 ILE A CA 1
ATOM 649 C C . ILE A 1 89 ? 4.997 2.062 -9.527 1.00 90.94 89 ILE A C 1
ATOM 651 O O . ILE A 1 89 ? 3.828 2.216 -9.172 1.00 90.94 89 ILE A O 1
ATOM 655 N N . ALA A 1 90 ? 5.353 1.862 -10.791 1.00 92.69 90 ALA A N 1
ATOM 656 C CA . ALA A 1 90 ? 4.408 1.599 -11.869 1.00 92.69 90 ALA A CA 1
ATOM 657 C C . ALA A 1 90 ? 4.797 0.303 -12.591 1.00 92.69 90 ALA A C 1
ATOM 659 O O . ALA A 1 90 ? 5.943 0.144 -12.995 1.00 92.69 90 ALA A O 1
ATOM 660 N N . ILE A 1 91 ? 3.849 -0.616 -12.750 1.00 92.81 91 ILE A N 1
ATOM 661 C CA . ILE A 1 91 ? 3.991 -1.843 -13.534 1.00 92.81 91 ILE A CA 1
ATOM 662 C C . ILE A 1 91 ? 3.109 -1.674 -14.768 1.00 92.81 91 ILE A C 1
ATOM 664 O O . ILE A 1 91 ? 1.881 -1.681 -14.658 1.00 92.81 91 ILE A O 1
ATOM 668 N N . VAL A 1 92 ? 3.724 -1.467 -15.928 1.00 93.25 92 VAL A N 1
ATOM 669 C CA . VAL A 1 92 ? 3.031 -1.108 -17.174 1.00 93.25 92 VAL A CA 1
ATOM 670 C C . VAL A 1 92 ? 3.282 -2.158 -18.244 1.00 93.25 92 VAL A C 1
ATOM 672 O O . VAL A 1 92 ? 4.411 -2.593 -18.452 1.00 93.25 92 VAL A O 1
ATOM 675 N N . ARG A 1 93 ? 2.230 -2.595 -18.933 1.00 92.94 93 ARG A N 1
ATOM 676 C CA . ARG A 1 93 ? 2.344 -3.552 -20.035 1.00 92.94 93 ARG A CA 1
ATOM 677 C C . ARG A 1 93 ? 3.123 -2.913 -21.190 1.00 92.94 93 ARG A C 1
ATOM 679 O O . ARG A 1 93 ? 2.861 -1.770 -21.559 1.00 92.94 93 ARG A O 1
ATOM 686 N N . LYS A 1 94 ? 4.099 -3.635 -21.743 1.00 93.12 94 LYS A N 1
ATOM 687 C CA . LYS A 1 94 ? 5.090 -3.112 -22.702 1.00 93.12 94 LYS A CA 1
ATOM 688 C C . LYS A 1 94 ? 4.471 -2.526 -23.971 1.00 93.12 94 LYS A C 1
ATOM 690 O O . LYS A 1 94 ? 4.975 -1.537 -24.484 1.00 93.12 94 LYS A O 1
ATOM 695 N N . ASP A 1 95 ? 3.372 -3.098 -24.455 1.00 91.88 95 ASP A N 1
ATOM 696 C CA . ASP A 1 95 ? 2.622 -2.603 -25.621 1.00 91.88 95 ASP A CA 1
ATOM 697 C C . ASP A 1 95 ? 1.969 -1.230 -25.392 1.00 91.88 95 ASP A C 1
ATOM 699 O O . ASP A 1 95 ? 1.633 -0.548 -26.356 1.00 91.88 95 ASP A O 1
ATOM 703 N N . LEU A 1 96 ? 1.797 -0.810 -24.135 1.00 89.56 96 LEU A N 1
ATOM 704 C CA . LEU A 1 96 ? 1.252 0.502 -23.781 1.00 89.56 96 LEU A CA 1
ATOM 705 C C . LEU A 1 96 ? 2.336 1.585 -23.656 1.00 89.56 96 LEU A C 1
ATOM 707 O O . LEU A 1 96 ? 2.022 2.772 -23.554 1.00 89.56 96 LEU A O 1
ATOM 711 N N . VAL A 1 97 ? 3.615 1.205 -23.663 1.00 92.81 97 VAL A N 1
ATOM 712 C CA . VAL A 1 97 ? 4.745 2.135 -23.560 1.00 92.81 97 VAL A CA 1
ATOM 713 C C . VAL A 1 97 ? 5.039 2.762 -24.928 1.00 92.81 97 VAL A C 1
ATOM 715 O O . VAL A 1 97 ? 5.041 2.084 -25.951 1.00 92.81 97 VAL A O 1
ATOM 718 N N . GLY A 1 98 ? 5.321 4.070 -24.955 1.00 89.31 98 GLY A N 1
ATOM 719 C CA . GLY A 1 98 ? 5.675 4.799 -26.185 1.00 89.31 98 GLY A CA 1
ATOM 720 C C . GLY A 1 98 ? 4.509 5.476 -26.905 1.00 89.31 98 GLY A C 1
ATOM 721 O O . GLY A 1 98 ? 4.709 6.028 -27.982 1.00 89.31 98 GLY A O 1
ATOM 722 N N . SER A 1 99 ? 3.320 5.478 -26.298 1.00 87.00 99 SER A N 1
ATOM 723 C CA . SER A 1 99 ? 2.112 6.126 -26.833 1.00 87.00 99 SER A CA 1
ATOM 724 C C . SER A 1 99 ? 1.745 7.429 -26.103 1.00 87.00 99 SER A C 1
ATOM 726 O O . SER A 1 99 ? 0.590 7.852 -26.133 1.00 87.00 99 SER A O 1
ATOM 728 N N . ALA A 1 100 ? 2.705 8.064 -25.420 1.00 88.62 100 ALA A N 1
ATOM 729 C CA . ALA A 1 100 ? 2.466 9.302 -24.684 1.00 88.62 100 ALA A CA 1
ATOM 730 C C . ALA A 1 100 ? 1.993 10.434 -25.614 1.00 88.62 100 ALA A C 1
ATOM 732 O O . ALA A 1 100 ? 2.483 10.589 -26.736 1.00 88.62 100 ALA A O 1
ATOM 733 N N . GLN A 1 101 ? 1.052 11.259 -25.143 1.00 87.19 101 GLN A N 1
ATOM 734 C CA . GLN A 1 101 ? 0.591 12.417 -25.916 1.00 87.19 101 GLN A CA 1
ATOM 735 C C . GLN A 1 101 ? 1.750 13.399 -26.168 1.00 87.19 101 GLN A C 1
ATOM 737 O O . GLN A 1 101 ? 2.577 13.576 -25.271 1.00 87.19 101 GLN A O 1
ATOM 742 N N . PRO A 1 102 ? 1.781 14.137 -27.297 1.00 89.12 102 PRO A N 1
ATOM 743 C CA . PRO A 1 102 ? 2.864 15.084 -27.594 1.00 89.12 102 PRO A CA 1
ATOM 744 C C . PRO A 1 102 ? 3.077 16.189 -26.546 1.00 89.12 102 PRO A C 1
ATOM 746 O O . PRO A 1 102 ? 4.163 16.749 -26.454 1.00 89.12 102 PRO A O 1
ATOM 749 N N . ILE A 1 103 ? 2.046 16.515 -25.757 1.00 92.44 103 ILE A N 1
ATOM 750 C CA . ILE A 1 103 ? 2.112 17.508 -24.671 1.00 92.44 103 ILE A CA 1
ATOM 751 C C . ILE A 1 103 ? 2.717 16.948 -23.371 1.00 92.44 103 ILE A C 1
ATOM 753 O O . ILE A 1 103 ? 2.965 17.704 -22.432 1.00 92.44 103 ILE A O 1
ATOM 757 N N . THR A 1 104 ? 2.932 15.632 -23.283 1.00 90.00 104 THR A N 1
ATOM 758 C CA . THR A 1 104 ? 3.385 14.965 -22.057 1.00 90.00 104 THR A CA 1
ATOM 759 C C . THR A 1 104 ? 4.783 15.454 -21.680 1.00 90.00 104 THR A C 1
ATOM 761 O O . THR A 1 104 ? 5.722 15.281 -22.459 1.00 90.00 104 THR A O 1
ATOM 764 N N . PRO A 1 105 ? 4.970 16.045 -20.484 1.00 93.69 105 PRO A N 1
ATOM 765 C CA . PRO A 1 105 ? 6.301 16.378 -20.000 1.00 93.69 105 PRO A CA 1
ATOM 766 C C . PRO A 1 105 ? 7.173 15.124 -19.923 1.00 93.69 105 PRO A C 1
ATOM 768 O O . PRO A 1 105 ? 6.718 14.097 -19.429 1.00 93.69 105 PRO A O 1
ATOM 771 N N . VAL A 1 106 ? 8.445 15.231 -20.313 1.00 93.44 106 VAL A N 1
ATOM 772 C CA . VAL A 1 106 ? 9.387 14.093 -20.361 1.00 93.44 106 VAL A CA 1
ATOM 773 C C . VAL A 1 106 ? 9.473 13.312 -19.041 1.00 93.44 106 VAL A C 1
ATOM 775 O O . VAL A 1 106 ? 9.566 12.092 -19.036 1.00 93.44 106 VAL A O 1
ATOM 778 N N . MET A 1 107 ? 9.348 14.001 -17.901 1.00 91.94 107 MET A N 1
ATOM 779 C CA . MET A 1 107 ? 9.348 13.377 -16.572 1.00 91.94 107 MET A CA 1
ATOM 780 C C . MET A 1 107 ? 8.129 12.488 -16.293 1.00 91.94 107 MET A C 1
ATOM 782 O O . MET A 1 107 ? 8.182 11.681 -15.367 1.00 91.94 107 MET A O 1
ATOM 786 N N . LEU A 1 108 ? 7.039 12.641 -17.046 1.00 92.44 108 LEU A N 1
ATOM 787 C CA . LEU A 1 108 ? 5.814 11.853 -16.916 1.00 92.44 108 LEU A CA 1
ATOM 788 C C . LEU A 1 108 ? 5.682 10.779 -18.003 1.00 92.44 108 LEU A C 1
ATOM 790 O O . LEU A 1 108 ? 4.761 9.975 -17.915 1.00 92.44 108 LEU A O 1
ATOM 794 N N . ASP A 1 109 ? 6.563 10.749 -19.004 1.00 94.38 109 ASP A N 1
ATOM 795 C CA . ASP A 1 109 ? 6.525 9.770 -20.092 1.00 94.38 109 ASP A CA 1
ATOM 796 C C . ASP A 1 109 ? 7.131 8.428 -19.653 1.00 94.38 109 ASP A C 1
ATOM 798 O O . ASP A 1 109 ? 8.320 8.334 -19.329 1.00 94.38 109 ASP A O 1
ATOM 802 N N . TYR A 1 110 ? 6.323 7.364 -19.671 1.00 95.38 110 TYR A N 1
ATOM 803 C CA . TYR A 1 110 ? 6.776 6.027 -19.288 1.00 95.38 110 TYR A CA 1
ATOM 804 C C . TYR A 1 110 ? 7.860 5.476 -20.212 1.00 95.38 110 TYR A C 1
ATOM 806 O O . TYR A 1 110 ? 8.717 4.735 -19.731 1.00 95.38 110 TYR A O 1
ATOM 814 N N . LYS A 1 111 ? 7.877 5.845 -21.500 1.00 95.38 111 LYS A N 1
ATOM 815 C CA . LYS A 1 111 ? 8.917 5.379 -22.426 1.00 95.38 111 LYS A CA 1
ATOM 816 C C . LYS A 1 111 ? 10.288 5.886 -22.016 1.00 95.38 111 LYS A C 1
ATOM 818 O O . LYS A 1 111 ? 11.238 5.111 -21.988 1.00 95.38 111 LYS A O 1
ATOM 823 N N . THR A 1 112 ? 10.376 7.158 -21.642 1.00 96.38 112 THR A N 1
ATOM 824 C CA . THR A 1 112 ? 11.633 7.744 -21.173 1.00 96.38 112 THR A CA 1
ATOM 825 C C . THR A 1 112 ? 12.172 6.986 -19.958 1.00 96.38 112 THR A C 1
ATOM 827 O O . THR A 1 112 ? 13.361 6.673 -19.903 1.00 96.38 112 THR A O 1
ATOM 830 N N . HIS A 1 113 ? 11.312 6.647 -18.995 1.00 96.75 113 HIS A N 1
ATOM 831 C CA . HIS A 1 113 ? 11.732 5.890 -17.813 1.00 96.75 113 HIS A CA 1
ATOM 832 C C . HIS A 1 113 ? 12.085 4.438 -18.141 1.00 96.75 113 HIS A C 1
ATOM 834 O O . HIS A 1 113 ? 13.103 3.961 -17.650 1.00 96.75 113 HIS A O 1
ATOM 840 N N . ALA A 1 114 ? 11.314 3.760 -18.994 1.00 96.06 114 ALA A N 1
ATOM 841 C CA . ALA A 1 114 ? 11.595 2.388 -19.421 1.00 96.06 114 ALA A CA 1
ATOM 842 C C . ALA A 1 114 ? 12.940 2.280 -20.163 1.00 96.06 114 ALA A C 1
ATOM 844 O O . ALA A 1 114 ? 13.785 1.470 -19.787 1.00 96.06 114 ALA A O 1
ATOM 845 N N . ASP A 1 115 ? 13.194 3.164 -21.134 1.00 96.88 115 ASP A N 1
ATOM 846 C CA . ASP A 1 115 ? 14.440 3.185 -21.918 1.00 96.88 115 ASP A CA 1
ATOM 847 C C . ASP A 1 115 ? 15.686 3.446 -21.048 1.00 96.88 115 ASP A C 1
ATOM 849 O O . ASP A 1 115 ? 16.799 3.074 -21.417 1.00 96.88 115 ASP A O 1
ATOM 853 N N . ASN A 1 116 ? 15.510 4.095 -19.891 1.00 96.25 116 ASN A N 1
ATOM 854 C CA . ASN A 1 116 ? 16.588 4.444 -18.966 1.00 96.25 116 ASN A CA 1
ATOM 855 C C . ASN A 1 116 ? 16.566 3.613 -17.673 1.00 96.25 116 ASN A C 1
ATOM 857 O O . ASN A 1 116 ? 17.228 3.998 -16.711 1.00 96.25 116 ASN A O 1
ATOM 861 N N . ALA A 1 117 ? 15.806 2.513 -17.612 1.00 94.94 117 ALA A N 1
ATOM 862 C CA . ALA A 1 117 ? 15.673 1.664 -16.421 1.00 94.94 117 ALA A CA 1
ATOM 863 C C . ALA A 1 117 ? 15.336 2.452 -15.134 1.00 94.94 117 ALA A C 1
ATOM 865 O O . ALA A 1 117 ? 15.883 2.201 -14.063 1.00 94.94 117 ALA A O 1
ATOM 866 N N . SER A 1 118 ? 14.444 3.443 -15.236 1.00 95.81 118 SER A N 1
ATOM 867 C CA . SER A 1 118 ? 14.079 4.396 -14.169 1.00 95.81 118 SER A CA 1
ATOM 868 C C . SER A 1 118 ? 15.201 5.345 -13.704 1.00 95.81 118 SER A C 1
ATOM 870 O O . SER A 1 118 ? 15.048 6.041 -12.702 1.00 95.81 118 SER A O 1
ATOM 872 N N . LEU A 1 119 ? 16.324 5.415 -14.429 1.00 95.06 119 LEU A N 1
ATOM 873 C CA . LEU A 1 119 ? 17.509 6.228 -14.109 1.00 95.06 119 LEU A CA 1
ATOM 874 C C . LEU A 1 119 ? 17.698 7.418 -15.065 1.00 95.06 119 LEU A C 1
ATOM 876 O O . LEU A 1 119 ? 18.818 7.896 -15.263 1.00 95.06 119 LEU A O 1
ATOM 880 N N . TYR A 1 120 ? 16.613 7.895 -15.684 1.00 94.00 120 TYR A N 1
ATOM 881 C CA . TYR A 1 120 ? 16.657 9.024 -16.621 1.00 94.00 120 TYR A CA 1
ATOM 882 C C . TYR A 1 120 ? 17.266 10.284 -15.975 1.00 94.00 120 TYR A C 1
ATOM 884 O O . TYR A 1 120 ? 18.188 10.901 -16.518 1.00 94.00 120 TYR A O 1
ATOM 892 N N . ASN A 1 121 ? 16.784 10.636 -14.782 1.00 92.44 121 ASN A N 1
ATOM 893 C CA . ASN A 1 121 ? 17.309 11.705 -13.936 1.00 92.44 121 ASN A CA 1
ATOM 894 C C . ASN A 1 121 ? 17.770 11.136 -12.580 1.00 92.44 121 ASN A C 1
ATOM 896 O O . ASN A 1 121 ? 17.795 9.924 -12.395 1.00 92.44 121 ASN A O 1
ATOM 900 N N . THR A 1 122 ? 18.136 12.002 -11.627 1.00 92.31 122 THR A N 1
ATOM 901 C CA . THR A 1 122 ? 18.424 11.573 -10.249 1.00 92.31 122 THR A CA 1
ATOM 902 C C . THR A 1 122 ? 17.143 11.035 -9.596 1.00 92.31 122 THR A C 1
ATOM 904 O O . THR A 1 122 ? 16.249 11.834 -9.301 1.00 92.31 122 THR A O 1
ATOM 907 N N . PRO A 1 123 ? 17.038 9.722 -9.331 1.00 92.88 123 PRO A N 1
ATOM 908 C CA . PRO A 1 123 ? 15.850 9.142 -8.730 1.00 92.88 123 PRO A CA 1
ATOM 909 C C . PRO A 1 123 ? 15.901 9.279 -7.196 1.00 92.88 123 PRO A C 1
ATOM 911 O O . PRO A 1 123 ? 16.941 9.627 -6.625 1.00 92.88 123 PRO A O 1
ATOM 914 N N . PRO A 1 124 ? 14.805 8.977 -6.480 1.00 93.44 124 PRO A N 1
ATOM 915 C CA . PRO A 1 124 ? 14.795 8.931 -5.018 1.00 93.44 124 PRO A CA 1
ATOM 916 C C . PRO A 1 124 ? 15.547 7.689 -4.487 1.00 93.44 124 PRO A C 1
ATOM 918 O O . PRO A 1 124 ? 14.932 6.756 -3.968 1.00 93.44 124 PRO A O 1
ATOM 921 N N . CYS A 1 125 ? 16.883 7.676 -4.599 1.00 92.75 125 CYS A N 1
ATOM 922 C CA . CYS A 1 125 ? 17.739 6.510 -4.330 1.00 92.75 125 CYS A CA 1
ATOM 923 C C . CYS A 1 125 ? 17.479 5.847 -2.974 1.00 92.75 125 CYS A C 1
ATOM 925 O O . CYS A 1 125 ? 17.335 4.630 -2.893 1.00 92.75 125 CYS A O 1
ATOM 927 N N . PHE A 1 126 ? 17.380 6.649 -1.909 1.00 93.88 126 PHE A N 1
ATOM 928 C CA . PHE A 1 126 ? 17.123 6.140 -0.562 1.00 93.88 126 PHE A CA 1
ATOM 929 C C . PHE A 1 126 ? 15.766 5.432 -0.467 1.00 93.88 126 PHE A C 1
ATOM 931 O O . PHE A 1 126 ? 15.680 4.339 0.080 1.00 93.88 126 PHE A O 1
ATOM 938 N N . ALA A 1 127 ? 14.710 6.016 -1.042 1.00 93.81 127 ALA A N 1
ATOM 939 C CA . ALA A 1 127 ? 13.379 5.417 -1.005 1.00 93.81 127 ALA A CA 1
ATOM 940 C C . ALA A 1 127 ? 13.324 4.104 -1.799 1.00 93.81 127 ALA A C 1
ATOM 942 O O . ALA A 1 127 ? 12.747 3.133 -1.316 1.00 93.81 127 ALA A O 1
ATOM 943 N N . ILE A 1 128 ? 13.972 4.054 -2.970 1.00 94.94 128 ILE A N 1
ATOM 944 C CA . ILE A 1 128 ? 14.085 2.839 -3.795 1.00 94.94 128 ILE A CA 1
ATOM 945 C C . ILE A 1 128 ? 14.832 1.738 -3.036 1.00 94.94 128 ILE A C 1
ATOM 947 O O . ILE A 1 128 ? 14.364 0.604 -2.987 1.00 94.94 128 ILE A O 1
ATOM 951 N N . TYR A 1 129 ? 15.950 2.077 -2.392 1.00 94.81 129 TYR A N 1
ATOM 952 C CA . TYR A 1 129 ? 16.718 1.127 -1.589 1.00 94.81 129 TYR A CA 1
ATOM 953 C C . TYR A 1 129 ? 15.890 0.537 -0.439 1.00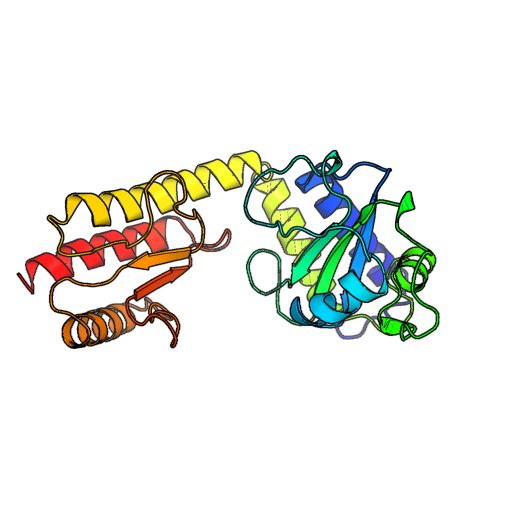 94.81 129 TYR A C 1
ATOM 955 O O . TYR A 1 129 ? 15.868 -0.679 -0.265 1.00 94.81 129 TYR A O 1
ATOM 963 N N . ILE A 1 130 ? 15.155 1.374 0.306 1.00 95.75 130 ILE A N 1
ATOM 964 C CA . ILE A 1 130 ? 14.265 0.886 1.369 1.00 95.75 130 ILE A CA 1
ATOM 965 C C . ILE A 1 130 ? 13.152 -0.005 0.801 1.00 95.75 130 ILE A C 1
ATOM 967 O O . ILE A 1 130 ? 12.848 -1.024 1.415 1.00 95.75 130 ILE A O 1
ATOM 971 N N . CYS A 1 131 ? 12.587 0.315 -0.372 1.00 92.56 131 CYS A N 1
ATOM 972 C CA . CYS A 1 131 ? 11.625 -0.579 -1.029 1.00 92.56 131 CYS A CA 1
ATOM 973 C C . CYS A 1 131 ? 12.246 -1.952 -1.320 1.00 92.56 131 CYS A C 1
ATOM 975 O O . CYS A 1 131 ? 11.640 -2.970 -1.004 1.00 92.56 131 CYS A O 1
ATOM 977 N N . GLY A 1 132 ? 13.478 -1.985 -1.840 1.00 94.69 132 GLY A N 1
ATOM 978 C CA . GLY A 1 132 ? 14.214 -3.231 -2.077 1.00 94.69 132 GLY A CA 1
ATOM 979 C C . GLY A 1 132 ? 14.388 -4.078 -0.813 1.00 94.69 132 GLY A C 1
ATOM 980 O O . GLY A 1 132 ? 14.127 -5.277 -0.843 1.00 94.69 132 GLY A O 1
ATOM 981 N N . LEU A 1 133 ? 14.746 -3.458 0.316 1.00 95.94 133 LEU A N 1
ATOM 982 C CA . LEU A 1 133 ? 14.850 -4.166 1.600 1.00 95.94 133 LEU A CA 1
ATOM 983 C C . LEU A 1 133 ? 13.500 -4.714 2.085 1.00 95.94 133 LEU A C 1
ATOM 985 O O . LEU A 1 133 ? 13.445 -5.813 2.630 1.00 95.94 133 LEU A O 1
ATOM 989 N N . VAL A 1 134 ? 12.407 -3.971 1.882 1.00 94.00 134 VAL A N 1
ATOM 990 C CA . VAL A 1 134 ? 11.055 -4.446 2.217 1.00 94.00 134 VAL A CA 1
ATOM 991 C C . VAL A 1 134 ? 10.666 -5.634 1.336 1.00 94.00 134 VAL A C 1
ATOM 993 O O . VAL A 1 134 ? 10.081 -6.591 1.836 1.00 94.00 134 VAL A O 1
ATOM 996 N N . PHE A 1 135 ? 10.996 -5.617 0.042 1.00 95.25 135 PHE A N 1
ATOM 997 C CA . PHE A 1 135 ? 10.703 -6.740 -0.852 1.00 95.25 135 PHE A CA 1
ATOM 998 C C . PHE A 1 135 ? 11.465 -8.003 -0.462 1.00 95.25 135 PHE A C 1
ATOM 1000 O O . PHE A 1 135 ? 10.880 -9.084 -0.418 1.00 95.25 135 PHE A O 1
ATOM 1007 N N . GLU A 1 136 ? 12.742 -7.858 -0.120 1.00 94.62 136 GLU A N 1
ATOM 1008 C CA . GLU A 1 136 ? 13.564 -8.952 0.390 1.00 94.62 136 GLU A CA 1
ATOM 1009 C C . GLU A 1 136 ? 12.976 -9.563 1.668 1.00 94.62 136 GLU A C 1
ATOM 1011 O O . GLU A 1 136 ? 12.853 -10.784 1.762 1.00 94.62 136 GLU A O 1
ATOM 1016 N N . ASP A 1 137 ? 12.541 -8.730 2.615 1.00 94.25 137 ASP A N 1
ATOM 1017 C CA . ASP A 1 137 ? 11.881 -9.193 3.837 1.00 94.25 137 ASP A CA 1
ATOM 1018 C C . ASP A 1 137 ? 10.566 -9.935 3.533 1.00 94.25 137 ASP A C 1
ATOM 1020 O O . ASP A 1 137 ? 10.340 -11.035 4.037 1.00 94.25 137 ASP A O 1
ATOM 1024 N N . LEU A 1 138 ? 9.720 -9.404 2.644 1.00 91.88 138 LEU A N 1
ATOM 1025 C CA . LEU A 1 138 ? 8.474 -10.069 2.237 1.00 91.88 138 LEU A CA 1
ATOM 1026 C C . LEU A 1 138 ? 8.734 -11.426 1.563 1.00 91.88 138 LEU A C 1
ATOM 1028 O O . LEU A 1 138 ? 7.999 -12.383 1.815 1.00 91.88 138 LEU A O 1
ATOM 1032 N N . LEU A 1 139 ? 9.778 -11.535 0.736 1.00 93.31 139 LEU A N 1
ATOM 1033 C CA . LEU A 1 139 ? 10.198 -12.807 0.141 1.00 93.31 139 LEU A CA 1
ATOM 1034 C C . LEU A 1 139 ? 10.685 -13.786 1.215 1.00 93.31 139 LEU A C 1
ATOM 1036 O O . LEU A 1 139 ? 10.252 -14.940 1.225 1.00 93.31 139 LEU A O 1
ATOM 1040 N N . ALA A 1 140 ? 11.514 -13.328 2.156 1.00 95.38 140 ALA A N 1
ATOM 1041 C CA . ALA A 1 140 ? 12.005 -14.139 3.271 1.00 95.38 140 ALA A CA 1
ATOM 1042 C C . ALA A 1 140 ? 10.870 -14.647 4.179 1.00 95.38 140 ALA A C 1
ATOM 1044 O O . ALA A 1 140 ? 10.969 -15.726 4.763 1.00 95.38 140 ALA A O 1
ATOM 1045 N N . GLN A 1 141 ? 9.759 -13.911 4.255 1.00 91.56 141 GLN A N 1
ATOM 1046 C CA . GLN A 1 141 ? 8.545 -14.315 4.965 1.00 91.56 141 GLN A CA 1
ATOM 1047 C C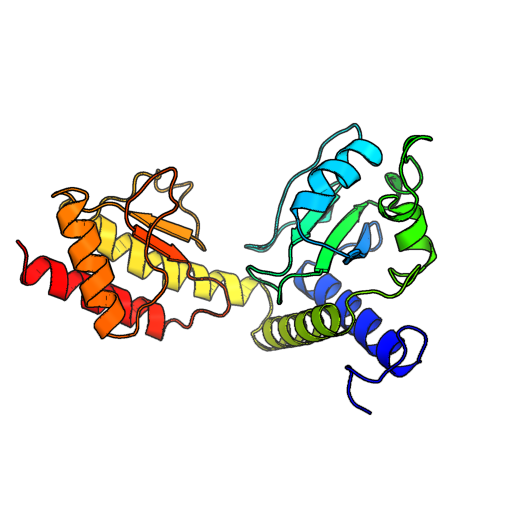 . GLN A 1 141 ? 7.689 -15.368 4.233 1.00 91.56 141 GLN A C 1
ATOM 1049 O O . GLN A 1 141 ? 6.641 -15.746 4.762 1.00 91.56 141 GLN A O 1
ATOM 1054 N N . GLY A 1 142 ? 8.103 -15.844 3.054 1.00 92.25 142 GLY A N 1
ATOM 1055 C CA . GLY A 1 142 ? 7.348 -16.799 2.232 1.00 92.25 142 GLY A CA 1
ATOM 1056 C C . GLY A 1 142 ? 6.520 -16.152 1.116 1.00 92.25 142 GLY A C 1
ATOM 1057 O O . GLY A 1 142 ? 5.674 -16.813 0.515 1.00 92.25 142 GLY A O 1
ATOM 1058 N N . GLY A 1 143 ? 6.755 -14.869 0.825 1.00 90.81 143 GLY A N 1
ATOM 1059 C CA . GLY A 1 143 ? 6.077 -14.129 -0.236 1.00 90.81 143 GLY A CA 1
ATOM 1060 C C . GLY A 1 143 ? 4.649 -13.701 0.114 1.00 90.81 143 GLY A C 1
ATOM 1061 O O . GLY A 1 143 ? 4.169 -13.845 1.241 1.00 90.81 143 GLY A O 1
ATOM 1062 N N . LEU A 1 144 ? 3.944 -13.149 -0.880 1.00 86.94 144 LEU A N 1
ATOM 1063 C CA . LEU A 1 144 ? 2.647 -12.498 -0.660 1.00 86.94 144 LEU A CA 1
ATOM 1064 C C . LEU A 1 144 ? 1.540 -13.447 -0.189 1.00 86.94 144 LEU A C 1
ATOM 1066 O O . LEU A 1 144 ? 0.652 -13.001 0.527 1.00 86.94 144 LEU A O 1
ATOM 1070 N N . ALA A 1 145 ? 1.599 -14.737 -0.530 1.00 87.44 145 ALA A N 1
ATOM 1071 C CA . ALA A 1 145 ? 0.612 -15.715 -0.069 1.00 87.44 145 ALA A CA 1
ATOM 1072 C C . ALA A 1 145 ? 0.662 -15.914 1.458 1.00 87.44 145 ALA A C 1
ATOM 1074 O O . ALA A 1 145 ? -0.374 -15.955 2.120 1.00 87.44 145 ALA A O 1
ATOM 1075 N N . GLU A 1 146 ? 1.860 -15.993 2.044 1.00 92.19 146 GLU A N 1
ATOM 1076 C CA . GLU A 1 146 ? 2.014 -16.104 3.500 1.00 92.19 146 GLU A CA 1
ATOM 1077 C C . GLU A 1 146 ? 1.693 -14.784 4.205 1.00 92.19 146 GLU A C 1
ATOM 1079 O O . GLU A 1 146 ? 1.060 -14.769 5.265 1.00 92.19 146 GLU A O 1
ATOM 1084 N N . VAL A 1 147 ? 2.066 -13.657 3.597 1.00 90.38 147 VAL A N 1
ATOM 1085 C CA . VAL A 1 147 ? 1.714 -12.322 4.101 1.00 90.38 147 VAL A CA 1
ATOM 1086 C C . VAL A 1 147 ? 0.195 -12.117 4.095 1.00 90.38 147 VAL A C 1
ATOM 1088 O O . VAL A 1 147 ? -0.356 -11.608 5.072 1.00 90.38 147 VAL A O 1
ATOM 1091 N N . GLU A 1 148 ? -0.506 -12.575 3.057 1.00 88.25 148 GLU A N 1
ATOM 1092 C CA . GLU A 1 148 ? -1.966 -12.525 2.983 1.00 88.25 148 GLU A CA 1
ATOM 1093 C C . GLU A 1 148 ? -2.613 -13.316 4.122 1.00 88.25 148 GLU A C 1
ATOM 1095 O O . GLU A 1 148 ? -3.469 -12.769 4.814 1.00 88.25 148 GLU A O 1
ATOM 1100 N N . LYS A 1 149 ? -2.170 -14.551 4.397 1.00 92.81 149 LYS A N 1
ATOM 1101 C CA . LYS A 1 149 ? -2.684 -15.349 5.529 1.00 92.81 149 LYS A CA 1
ATOM 1102 C C . LYS A 1 149 ? -2.534 -14.613 6.863 1.00 92.81 149 LYS A C 1
ATOM 1104 O O . LYS A 1 149 ? -3.473 -14.568 7.661 1.00 92.81 149 LYS A O 1
ATOM 1109 N N . LYS A 1 150 ? -1.374 -13.987 7.103 1.00 94.06 150 LYS A N 1
ATOM 1110 C CA . LYS A 1 150 ? -1.138 -13.165 8.307 1.00 94.06 150 LYS A CA 1
ATOM 1111 C C . LYS A 1 150 ? -2.102 -11.979 8.367 1.00 94.06 150 LYS A C 1
ATOM 1113 O O . LYS A 1 150 ? -2.649 -11.681 9.428 1.00 94.06 150 LYS A O 1
ATOM 1118 N N . ASN A 1 151 ? -2.326 -11.306 7.241 1.00 93.19 151 ASN A N 1
ATOM 1119 C CA . ASN A 1 151 ? -3.231 -10.161 7.156 1.00 93.19 151 ASN A CA 1
ATOM 1120 C C . ASN A 1 151 ? -4.701 -10.562 7.333 1.00 93.19 151 ASN A C 1
ATOM 1122 O O . ASN A 1 151 ? -5.422 -9.873 8.052 1.00 93.19 151 ASN A O 1
ATOM 1126 N N . GLN A 1 152 ? -5.126 -11.693 6.767 1.00 95.31 152 GLN A N 1
ATOM 1127 C CA . GLN A 1 152 ? -6.449 -12.279 6.992 1.00 95.31 152 GLN A CA 1
ATOM 1128 C C . GLN A 1 152 ? -6.671 -12.572 8.478 1.00 95.31 152 GLN A C 1
ATOM 1130 O O . GLN A 1 152 ? -7.715 -12.216 9.017 1.00 95.31 152 GLN A O 1
ATOM 1135 N N . HIS A 1 153 ? -5.674 -13.136 9.167 1.00 97.56 153 HIS A N 1
ATOM 1136 C CA . HIS A 1 153 ? -5.770 -13.389 10.603 1.00 97.56 153 HIS A CA 1
ATOM 1137 C C . HIS A 1 153 ? -5.876 -12.093 11.425 1.00 97.56 153 HIS A C 1
ATOM 1139 O O . HIS A 1 153 ? -6.794 -11.960 12.234 1.00 97.56 153 HIS A O 1
ATOM 1145 N N . LYS A 1 154 ? -4.997 -11.108 11.177 1.00 98.19 154 LYS A N 1
ATOM 1146 C CA . LYS A 1 154 ? -5.046 -9.785 11.832 1.00 98.19 154 LYS A CA 1
ATOM 1147 C C . LYS A 1 154 ? -6.399 -9.097 11.636 1.00 98.19 154 LYS A C 1
ATOM 1149 O O . LYS A 1 154 ? -7.006 -8.631 12.596 1.00 98.19 154 LYS A O 1
ATOM 1154 N N . ALA A 1 155 ? -6.866 -9.018 10.393 1.00 97.75 155 ALA A N 1
ATOM 1155 C CA . ALA A 1 155 ? -8.141 -8.389 10.081 1.00 97.75 155 ALA A CA 1
ATOM 1156 C C . ALA A 1 155 ? -9.307 -9.163 10.710 1.00 97.75 155 ALA A C 1
ATOM 1158 O O . ALA A 1 155 ? -10.205 -8.541 11.271 1.00 97.75 155 ALA A O 1
ATOM 1159 N N . GLY A 1 156 ? -9.261 -10.498 10.671 1.00 98.00 156 GLY A N 1
ATOM 1160 C CA . GLY A 1 156 ? -10.262 -11.385 11.261 1.00 98.00 156 GLY A CA 1
ATOM 1161 C C . GLY A 1 156 ? -10.483 -11.105 12.742 1.00 98.00 156 GLY A C 1
ATOM 1162 O O . GLY A 1 156 ? -11.583 -10.721 13.119 1.00 98.00 156 GLY A O 1
ATOM 1163 N N . ILE A 1 157 ? -9.432 -11.159 13.571 1.00 98.50 157 ILE A N 1
ATOM 1164 C CA . ILE A 1 157 ? -9.580 -10.937 15.023 1.00 98.50 157 ILE A CA 1
ATOM 1165 C C . ILE A 1 157 ? -10.135 -9.544 15.366 1.00 98.50 157 ILE A C 1
ATOM 1167 O O . ILE A 1 157 ? -10.855 -9.379 16.357 1.00 98.50 157 ILE A O 1
ATOM 1171 N N . LEU A 1 158 ? -9.827 -8.537 14.545 1.00 98.69 158 LEU A N 1
ATOM 1172 C CA . LEU A 1 158 ? -10.317 -7.176 14.732 1.00 98.69 158 LEU A CA 1
ATOM 1173 C C . LEU A 1 158 ? -11.786 -7.046 14.308 1.00 98.69 158 LEU A C 1
ATOM 1175 O O . LEU A 1 158 ? -12.592 -6.512 15.070 1.00 98.69 158 LEU A O 1
ATOM 1179 N N . TYR A 1 159 ? -12.156 -7.562 13.134 1.00 98.69 159 TYR A N 1
ATOM 1180 C CA . TYR A 1 159 ? -13.544 -7.556 12.669 1.00 98.69 159 TYR A CA 1
ATOM 1181 C C . TYR A 1 159 ? -14.454 -8.425 13.535 1.00 98.69 159 TYR A C 1
ATOM 1183 O O . TYR A 1 159 ? -15.569 -7.999 13.818 1.00 98.69 159 TYR A O 1
ATOM 1191 N N . ASP A 1 160 ? -13.982 -9.575 14.012 1.00 98.56 160 ASP A N 1
ATOM 1192 C CA . ASP A 1 160 ? -14.730 -10.434 14.933 1.00 98.56 160 ASP A CA 1
ATOM 1193 C C . ASP A 1 160 ? -15.020 -9.700 16.244 1.00 98.56 160 ASP A C 1
ATOM 1195 O O . ASP A 1 160 ? -16.128 -9.773 16.770 1.00 98.56 160 ASP A O 1
ATOM 1199 N N . THR A 1 161 ? -14.054 -8.923 16.745 1.00 98.62 161 THR A N 1
ATOM 1200 C CA . THR A 1 161 ? -14.246 -8.084 17.938 1.00 98.62 161 THR A CA 1
ATOM 1201 C C . THR A 1 161 ? -15.273 -6.978 17.695 1.00 98.62 161 THR A C 1
ATOM 1203 O O . THR A 1 161 ? -16.101 -6.718 18.566 1.00 98.62 161 THR A O 1
ATOM 1206 N N . ILE A 1 162 ? -15.255 -6.345 16.518 1.00 98.62 162 ILE A N 1
ATOM 1207 C CA . ILE A 1 162 ? -16.252 -5.336 16.136 1.00 98.62 162 ILE A CA 1
ATOM 1208 C C . ILE A 1 162 ? -17.645 -5.974 16.034 1.00 98.62 162 ILE A C 1
ATOM 1210 O O . ILE A 1 162 ? -18.590 -5.493 16.659 1.00 98.62 162 ILE A O 1
ATOM 1214 N N . ASP A 1 163 ? -17.776 -7.077 15.299 1.00 98.25 163 ASP A N 1
ATOM 1215 C CA . ASP A 1 163 ? -19.059 -7.728 15.025 1.00 98.25 163 ASP A CA 1
ATOM 1216 C C . ASP A 1 163 ? -19.669 -8.352 16.294 1.00 98.25 163 ASP A C 1
ATOM 1218 O O . ASP A 1 163 ? -20.887 -8.326 16.470 1.00 98.25 163 ASP A O 1
ATOM 1222 N N . ALA A 1 164 ? -18.841 -8.865 17.211 1.00 98.00 164 ALA A N 1
ATOM 1223 C CA . ALA A 1 164 ? -19.282 -9.418 18.493 1.00 98.00 164 ALA A CA 1
ATOM 1224 C C . ALA A 1 164 ? -19.581 -8.357 19.571 1.00 98.00 164 ALA A C 1
ATOM 1226 O O . ALA A 1 164 ? -20.012 -8.706 20.669 1.00 98.00 164 ALA A O 1
ATOM 1227 N N . SER A 1 165 ? -19.381 -7.065 19.287 1.00 98.06 165 SER A N 1
ATOM 1228 C CA . SER A 1 165 ? -19.509 -5.984 20.277 1.00 98.06 165 SER A CA 1
ATOM 1229 C C . SER A 1 165 ? -20.953 -5.598 20.630 1.00 98.06 165 SER A C 1
ATOM 1231 O O . SER A 1 165 ? -21.167 -4.658 21.395 1.00 98.06 165 SER A O 1
ATOM 1233 N N . GLY A 1 166 ? -21.958 -6.269 20.059 1.00 96.88 166 GLY A N 1
ATOM 1234 C CA . GLY A 1 166 ? -23.369 -5.918 20.260 1.00 96.88 166 GLY A CA 1
ATOM 1235 C C . GLY A 1 166 ? -23.749 -4.557 19.661 1.00 96.88 166 GLY A C 1
ATOM 1236 O O . GLY A 1 166 ? -24.685 -3.920 20.134 1.00 96.88 166 GLY A O 1
ATOM 1237 N N . GLY A 1 167 ? -23.006 -4.092 18.651 1.00 96.94 167 GLY A N 1
ATOM 1238 C CA . GLY A 1 167 ? -23.197 -2.784 18.019 1.00 96.94 167 GLY A CA 1
ATOM 1239 C C . GLY A 1 167 ? -22.483 -1.630 18.723 1.00 96.94 167 GLY A C 1
ATOM 1240 O O . GLY A 1 167 ? -22.679 -0.486 18.329 1.00 96.94 167 GLY A O 1
ATOM 1241 N N . TYR A 1 168 ? -21.650 -1.899 19.733 1.00 98.12 168 TYR A N 1
ATOM 1242 C CA . TYR A 1 168 ? -20.855 -0.865 20.397 1.00 98.12 168 TYR A CA 1
ATOM 1243 C C . TYR A 1 168 ? -19.778 -0.283 19.474 1.00 98.12 168 TYR A C 1
ATOM 1245 O O . TYR A 1 168 ? -19.619 0.936 19.402 1.00 98.12 168 TYR A O 1
ATOM 1253 N N . PHE A 1 169 ? -19.084 -1.152 18.736 1.00 98.44 169 PHE A N 1
ATOM 1254 C CA . PHE A 1 169 ? -18.225 -0.795 17.613 1.00 98.44 169 PHE A CA 1
ATOM 1255 C C . PHE A 1 169 ? -18.947 -1.154 16.315 1.00 98.44 169 PHE A C 1
ATOM 1257 O O . PHE A 1 169 ? -19.462 -2.262 16.171 1.00 98.44 169 PHE A O 1
ATOM 1264 N N . ILE A 1 170 ? -18.982 -0.230 15.358 1.00 98.00 170 ILE A N 1
ATOM 1265 C CA . ILE A 1 170 ? -19.764 -0.385 14.129 1.00 98.00 170 ILE A CA 1
ATOM 1266 C C . ILE A 1 170 ? -18.849 -0.167 12.930 1.00 98.00 170 ILE A C 1
ATOM 1268 O O . ILE A 1 170 ? -18.390 0.946 12.680 1.00 98.00 170 ILE A O 1
ATOM 1272 N N . CYS A 1 171 ? -18.590 -1.222 12.159 1.00 97.56 171 CYS A N 1
ATOM 1273 C CA . CYS A 1 171 ? -17.950 -1.081 10.854 1.00 97.56 171 CYS A CA 1
ATOM 1274 C C . CYS A 1 171 ? -19.026 -0.790 9.793 1.00 97.56 171 CYS A C 1
ATOM 1276 O O . CYS A 1 171 ? -19.904 -1.632 9.602 1.00 97.56 171 CYS A O 1
ATOM 1278 N N . PRO A 1 172 ? -18.963 0.345 9.069 1.00 94.06 172 PRO A N 1
ATOM 1279 C CA . PRO A 1 172 ? -19.976 0.714 8.076 1.00 94.06 172 PRO A CA 1
ATOM 1280 C C . PRO A 1 172 ? -19.839 -0.050 6.746 1.00 94.06 172 PRO A C 1
ATOM 1282 O O . PRO A 1 172 ? -20.533 0.269 5.787 1.00 94.06 172 PRO A O 1
ATOM 1285 N N . VAL A 1 173 ? -18.903 -1.001 6.655 1.00 94.00 173 VAL A N 1
ATOM 1286 C CA . VAL A 1 173 ? -18.553 -1.707 5.418 1.00 94.00 173 VAL A CA 1
ATOM 1287 C C . VAL A 1 173 ? -19.137 -3.117 5.429 1.00 94.00 173 VAL A C 1
ATOM 1289 O O . VAL A 1 173 ? -18.924 -3.880 6.382 1.00 94.00 173 VAL A O 1
ATOM 1292 N N . ASP A 1 174 ? -19.810 -3.476 4.336 1.00 93.12 174 ASP A N 1
ATOM 1293 C CA . ASP A 1 174 ? -20.353 -4.814 4.115 1.00 93.12 174 ASP A CA 1
ATOM 1294 C C . ASP A 1 174 ? -19.256 -5.882 4.164 1.00 93.12 174 ASP A C 1
ATOM 1296 O O . ASP A 1 174 ? -18.178 -5.726 3.586 1.00 93.12 174 ASP A O 1
ATOM 1300 N N . LYS A 1 175 ? -19.547 -7.006 4.831 1.00 94.25 175 LYS A N 1
ATOM 1301 C CA . LYS A 1 175 ? -18.566 -8.072 5.103 1.00 94.25 175 LYS A CA 1
ATOM 1302 C C . LYS A 1 175 ? -17.760 -8.537 3.879 1.00 94.25 175 LYS A C 1
ATOM 1304 O O . LYS A 1 175 ? -16.546 -8.656 4.022 1.00 94.25 175 LYS A O 1
ATOM 1309 N N . PRO A 1 176 ? -18.360 -8.759 2.691 1.00 92.81 176 PRO A N 1
ATOM 1310 C CA . PRO A 1 176 ? -17.627 -9.266 1.527 1.00 92.81 176 PRO A CA 1
ATOM 1311 C C . PRO A 1 176 ? -16.584 -8.300 0.951 1.00 92.81 176 PRO A C 1
ATOM 1313 O O . PRO A 1 176 ? -15.737 -8.726 0.173 1.00 92.81 176 PRO A O 1
ATOM 1316 N N . VAL A 1 177 ? -16.650 -7.011 1.298 1.00 90.12 177 VAL A N 1
ATOM 1317 C CA . VAL A 1 177 ? -15.776 -5.955 0.752 1.00 90.12 177 VAL A CA 1
ATOM 1318 C C . VAL A 1 177 ? -14.961 -5.250 1.838 1.00 90.12 177 VAL A C 1
ATOM 1320 O O . VAL A 1 177 ? -14.382 -4.185 1.614 1.00 90.12 177 VAL A O 1
ATOM 1323 N N . ARG A 1 178 ? -14.899 -5.837 3.036 1.00 93.25 178 ARG A N 1
ATOM 1324 C CA . ARG A 1 178 ? -14.072 -5.339 4.135 1.00 93.25 178 ARG A CA 1
ATOM 1325 C C . ARG A 1 178 ? -12.596 -5.474 3.782 1.00 93.25 178 ARG A C 1
ATOM 1327 O O . ARG A 1 178 ? -12.113 -6.556 3.465 1.00 93.25 178 ARG A O 1
ATOM 1334 N N . SER A 1 179 ? -11.866 -4.364 3.867 1.00 92.25 179 SER A N 1
ATOM 1335 C CA . SER A 1 179 ? -10.435 -4.374 3.566 1.00 92.25 179 SER A CA 1
ATOM 1336 C C . SER A 1 179 ? -9.646 -5.063 4.683 1.00 92.25 179 SER A C 1
ATOM 1338 O O . SER A 1 179 ? -9.977 -4.915 5.863 1.00 92.25 179 SER A O 1
ATOM 1340 N N . LEU A 1 180 ? -8.569 -5.758 4.308 1.00 93.44 180 LEU A N 1
ATOM 1341 C CA . LEU A 1 180 ? -7.626 -6.376 5.247 1.00 93.44 180 LEU A CA 1
ATOM 1342 C C . LEU A 1 180 ? -6.622 -5.376 5.841 1.00 93.44 180 LEU A C 1
ATOM 1344 O O . LEU A 1 180 ? -5.924 -5.705 6.794 1.00 93.44 180 LEU A O 1
ATOM 1348 N N . MET A 1 181 ? -6.532 -4.167 5.278 1.00 92.31 181 MET A N 1
ATOM 1349 C CA . MET A 1 181 ? -5.471 -3.202 5.590 1.00 92.31 181 MET A CA 1
ATOM 1350 C C . MET A 1 181 ? -5.966 -2.039 6.434 1.00 92.31 181 MET A C 1
ATOM 1352 O O . MET A 1 181 ? -5.319 -1.627 7.388 1.00 92.31 181 MET A O 1
ATOM 1356 N N . ASN A 1 182 ? -7.113 -1.481 6.074 1.00 96.06 182 ASN A N 1
ATOM 1357 C CA . ASN A 1 182 ? -7.715 -0.336 6.733 1.00 96.06 182 ASN A CA 1
ATOM 1358 C C . ASN A 1 182 ? -9.085 -0.748 7.258 1.00 96.06 182 ASN A C 1
ATOM 1360 O O . ASN A 1 182 ? -9.986 -1.034 6.466 1.00 96.06 182 ASN A O 1
ATOM 1364 N N . VAL A 1 183 ? -9.227 -0.752 8.580 1.00 98.00 183 VAL A N 1
ATOM 1365 C CA . VAL A 1 183 ? -10.442 -1.160 9.286 1.00 98.00 183 VAL A CA 1
ATOM 1366 C C . VAL A 1 183 ? -11.079 0.077 9.923 1.00 98.00 183 VAL A C 1
ATOM 1368 O O . VAL A 1 183 ? -10.643 0.506 10.997 1.00 98.00 183 VAL A O 1
ATOM 1371 N N . PRO A 1 184 ? -12.050 0.725 9.248 1.00 97.75 184 PRO A N 1
ATOM 1372 C CA . PRO A 1 184 ? -12.802 1.830 9.821 1.00 97.75 184 PRO A CA 1
ATOM 1373 C C . PRO A 1 184 ? -13.935 1.316 10.714 1.00 97.75 184 PRO A C 1
ATOM 1375 O O . PRO A 1 184 ? -14.628 0.356 10.364 1.00 97.75 184 PRO A O 1
ATOM 1378 N N . PHE A 1 185 ? -14.163 1.992 11.834 1.00 98.25 185 PHE A N 1
ATOM 1379 C CA . PHE A 1 185 ? -15.320 1.763 12.691 1.00 98.25 185 PHE A CA 1
ATOM 1380 C C . PHE A 1 185 ? -15.698 3.026 13.470 1.00 98.25 185 PHE A C 1
ATOM 1382 O O . PHE A 1 185 ? -14.859 3.882 13.749 1.00 98.25 185 PHE A O 1
ATOM 1389 N N . THR A 1 186 ? -16.973 3.148 13.814 1.00 97.81 186 THR A N 1
ATOM 1390 C CA . THR A 1 186 ? -17.512 4.182 14.707 1.00 97.81 186 THR A CA 1
ATOM 1391 C C . THR A 1 186 ? -17.923 3.561 16.035 1.00 97.81 186 THR A C 1
ATOM 1393 O O . THR A 1 186 ? -17.977 2.333 16.166 1.00 97.81 186 THR A O 1
ATOM 1396 N N . LEU A 1 187 ? -18.177 4.398 17.041 1.00 97.62 187 LEU A N 1
ATOM 1397 C CA . LEU A 1 187 ? -18.698 3.948 18.334 1.00 97.62 187 LEU A CA 1
ATOM 1398 C C . LEU A 1 187 ? -20.165 4.375 18.492 1.00 97.62 187 LEU A C 1
ATOM 1400 O O . LEU A 1 187 ? -20.533 5.488 18.116 1.00 97.62 187 LEU A O 1
ATOM 1404 N N . ALA A 1 188 ? -21.004 3.522 19.088 1.00 92.62 188 ALA A N 1
ATOM 1405 C CA . ALA A 1 188 ? -22.460 3.724 19.174 1.00 92.62 188 ALA A CA 1
ATOM 1406 C C . ALA A 1 188 ? -22.890 5.052 19.824 1.00 92.62 188 ALA A C 1
ATOM 1408 O O . ALA A 1 188 ? -23.917 5.621 19.458 1.00 92.62 188 ALA A O 1
ATOM 1409 N N . LYS A 1 189 ? -22.100 5.566 20.776 1.00 89.25 189 LYS A N 1
ATOM 1410 C CA . LYS A 1 189 ? -22.378 6.834 21.480 1.00 89.25 189 LYS A CA 1
ATOM 1411 C C . LYS A 1 189 ? -21.808 8.068 20.769 1.00 89.25 189 LYS A C 1
ATOM 1413 O O . LYS A 1 189 ? -21.795 9.159 21.334 1.00 89.25 189 LYS A O 1
ATOM 1418 N N . GLY A 1 190 ? -21.351 7.906 19.529 1.00 93.12 190 GLY A N 1
ATOM 1419 C CA . GLY A 1 190 ? -20.924 8.993 18.659 1.00 93.12 190 GLY A CA 1
ATOM 1420 C C . GLY A 1 190 ? -19.568 9.606 19.015 1.00 93.12 190 GLY A C 1
ATOM 1421 O O . GLY A 1 190 ? -18.755 9.043 19.752 1.00 93.12 190 GLY A O 1
ATOM 1422 N N . ALA A 1 191 ? -19.327 10.793 18.456 1.00 94.25 191 ALA A N 1
ATOM 1423 C CA . ALA A 1 191 ? -17.997 11.385 18.319 1.00 94.25 191 ALA A CA 1
ATOM 1424 C C . ALA A 1 191 ? -17.258 11.672 19.637 1.00 94.25 191 ALA A C 1
ATOM 1426 O O . ALA A 1 191 ? -16.028 11.694 19.650 1.00 94.25 191 ALA A O 1
ATOM 1427 N N . ASP A 1 192 ? -17.960 11.916 20.743 1.00 95.69 192 ASP A N 1
ATOM 1428 C CA . ASP A 1 192 ? -17.295 12.206 22.019 1.00 95.69 192 ASP A CA 1
ATOM 1429 C C . ASP A 1 192 ? -16.693 10.947 22.647 1.00 95.69 192 ASP A C 1
ATOM 1431 O O . ASP A 1 192 ? -15.555 10.983 23.120 1.00 95.69 192 ASP A O 1
ATOM 1435 N N . LEU A 1 193 ? -17.384 9.809 22.535 1.00 96.75 193 LEU A N 1
ATOM 1436 C CA . LEU A 1 193 ? -16.836 8.519 22.947 1.00 96.75 193 LEU A CA 1
ATOM 1437 C C . LEU A 1 193 ? -15.689 8.082 22.022 1.00 96.75 193 LEU A C 1
ATOM 1439 O O . LEU A 1 193 ? -14.694 7.536 22.490 1.00 96.75 193 LEU A O 1
ATOM 1443 N N . GLU A 1 194 ? -15.771 8.384 20.723 1.00 97.50 194 GLU A N 1
ATOM 1444 C CA . GLU A 1 194 ? -14.668 8.157 19.775 1.00 97.50 194 GLU A CA 1
ATOM 1445 C C . GLU A 1 194 ? -13.417 8.966 20.155 1.00 97.50 194 GLU A C 1
ATOM 1447 O O . GLU A 1 194 ? -12.305 8.434 20.150 1.00 97.50 194 GLU A O 1
ATOM 1452 N N . LYS A 1 195 ? -13.576 10.243 20.537 1.00 97.19 195 LYS A N 1
ATOM 1453 C CA . LYS A 1 195 ? -12.460 11.073 21.030 1.00 97.19 195 LYS A CA 1
ATOM 1454 C C . LYS A 1 195 ? -11.853 10.488 22.304 1.00 97.19 195 LYS A C 1
ATOM 1456 O O . LYS A 1 195 ? -10.627 10.454 22.410 1.00 97.19 195 LYS A O 1
ATOM 1461 N N . GLN A 1 196 ? -12.684 10.029 23.242 1.00 98.00 196 GLN A N 1
ATOM 1462 C CA . GLN A 1 196 ? -12.224 9.379 24.471 1.00 98.00 196 GLN A CA 1
ATOM 1463 C C . GLN A 1 196 ? -11.446 8.093 24.157 1.00 98.00 196 GLN A C 1
ATOM 1465 O O . GLN A 1 196 ? -10.327 7.936 24.641 1.00 98.00 196 GLN A O 1
ATOM 1470 N N . PHE A 1 197 ? -11.983 7.230 23.289 1.00 98.44 197 PHE A N 1
ATOM 1471 C CA . PHE A 1 197 ? -11.330 6.001 22.830 1.00 98.44 197 PHE A CA 1
ATOM 1472 C C . PHE A 1 197 ? -9.942 6.285 22.251 1.00 98.44 197 PHE A C 1
ATOM 1474 O O . PHE A 1 197 ? -8.958 5.682 22.671 1.00 98.44 197 PHE A O 1
ATOM 1481 N N . ILE A 1 198 ? -9.840 7.251 21.331 1.00 98.25 198 ILE A N 1
ATOM 1482 C CA . ILE A 1 198 ? -8.567 7.627 20.698 1.00 98.25 198 ILE A CA 1
ATOM 1483 C C . ILE A 1 198 ? -7.579 8.185 21.733 1.00 98.25 198 ILE A C 1
ATOM 1485 O O . ILE A 1 198 ? -6.389 7.872 21.679 1.00 98.25 198 ILE A O 1
ATOM 1489 N N . ALA A 1 199 ? -8.049 9.008 22.675 1.00 98.19 199 ALA A N 1
ATOM 1490 C CA . ALA A 1 199 ? -7.203 9.597 23.707 1.00 98.19 199 ALA A CA 1
ATOM 1491 C C . ALA A 1 199 ? -6.686 8.556 24.713 1.00 98.19 199 ALA A C 1
ATOM 1493 O O . ALA A 1 199 ? -5.530 8.632 25.127 1.00 98.19 199 ALA A O 1
ATOM 1494 N N . GLU A 1 200 ? -7.512 7.587 25.109 1.00 98.50 200 GLU A N 1
ATOM 1495 C CA . GLU A 1 200 ? -7.105 6.483 25.984 1.00 98.50 200 GLU A CA 1
ATOM 1496 C C . GLU A 1 200 ? -6.158 5.517 25.268 1.00 98.50 200 GLU A C 1
ATOM 1498 O O . GLU A 1 200 ? -5.094 5.210 25.804 1.00 98.50 200 GLU A O 1
ATOM 1503 N N . ALA A 1 201 ? -6.460 5.143 24.022 1.00 98.31 201 ALA A N 1
ATOM 1504 C CA . ALA A 1 201 ? -5.589 4.292 23.214 1.00 98.31 201 ALA A CA 1
ATOM 1505 C C . ALA A 1 201 ? -4.187 4.907 23.042 1.00 98.31 201 ALA A C 1
ATOM 1507 O O . ALA A 1 201 ? -3.172 4.214 23.153 1.00 98.31 201 ALA A O 1
ATOM 1508 N N . ALA A 1 202 ? -4.112 6.228 22.847 1.00 97.94 202 ALA A N 1
ATOM 1509 C CA . ALA A 1 202 ? -2.844 6.943 22.736 1.00 97.94 202 ALA A CA 1
ATOM 1510 C C . ALA A 1 202 ? -1.995 6.870 24.021 1.00 97.94 202 ALA A C 1
ATOM 1512 O O . ALA A 1 202 ? -0.770 6.795 23.923 1.00 97.94 202 ALA A O 1
ATOM 1513 N N . LYS A 1 203 ? -2.612 6.833 25.214 1.00 97.81 203 LYS A N 1
ATOM 1514 C CA . LYS A 1 203 ? -1.892 6.650 26.494 1.00 97.81 203 LYS A CA 1
ATOM 1515 C C . LYS A 1 203 ? -1.249 5.268 26.603 1.00 97.81 203 LYS A C 1
ATOM 1517 O O . LYS A 1 203 ? -0.235 5.119 27.274 1.00 97.81 203 LYS A O 1
ATOM 1522 N N . GLU A 1 204 ? -1.796 4.283 25.901 1.00 96.81 204 GLU A N 1
ATOM 1523 C CA . GLU A 1 204 ? -1.226 2.941 25.776 1.00 96.81 204 GLU A CA 1
ATOM 1524 C C . GLU A 1 204 ? -0.265 2.796 24.581 1.00 96.81 204 GLU A C 1
ATOM 1526 O O . GLU A 1 204 ? 0.182 1.692 24.256 1.00 96.81 204 GLU A O 1
ATOM 1531 N N . GLY A 1 205 ? 0.079 3.897 23.909 1.00 96.12 205 GLY A N 1
ATOM 1532 C CA . GLY A 1 205 ? 0.987 3.901 22.762 1.00 96.12 205 GLY A CA 1
ATOM 1533 C C . GLY A 1 205 ? 0.349 3.442 21.447 1.00 96.12 205 GLY A C 1
ATOM 1534 O O . GLY A 1 205 ? 1.065 3.230 20.471 1.00 96.12 205 GLY A O 1
ATOM 1535 N N . MET A 1 206 ? -0.980 3.303 21.383 1.00 97.06 206 MET A N 1
ATOM 1536 C CA . MET A 1 206 ? -1.703 3.038 20.135 1.00 97.06 206 MET A CA 1
ATOM 1537 C C . MET A 1 206 ? -2.008 4.365 19.434 1.00 97.06 206 MET A C 1
ATOM 1539 O O . MET A 1 206 ? -2.984 5.055 19.727 1.00 97.06 206 MET A O 1
ATOM 1543 N N . LEU A 1 207 ? -1.116 4.753 18.525 1.00 94.31 207 LEU A N 1
ATOM 1544 C CA . LEU A 1 207 ? -1.148 6.047 17.844 1.00 94.31 207 LEU A CA 1
ATOM 1545 C C . LEU A 1 207 ? -1.901 5.975 16.504 1.00 94.31 207 LEU A C 1
ATOM 1547 O O . LEU A 1 207 ? -2.086 4.908 15.931 1.00 94.31 207 LEU A O 1
ATOM 1551 N N . GLN A 1 208 ? -2.291 7.142 15.975 1.00 94.44 208 GLN A N 1
ATOM 1552 C CA . GLN A 1 208 ? -2.855 7.304 14.620 1.00 94.44 208 GLN A CA 1
ATOM 1553 C C . GLN A 1 208 ? -4.166 6.537 14.344 1.00 94.44 208 GLN A C 1
ATOM 1555 O O . GLN A 1 208 ? -4.489 6.249 13.195 1.00 94.44 208 GLN A O 1
ATOM 1560 N N . LEU A 1 209 ? -4.966 6.271 15.383 1.00 97.69 209 LEU A N 1
ATOM 1561 C CA . LEU A 1 209 ? -6.278 5.620 15.251 1.00 97.69 209 LEU A CA 1
ATOM 1562 C C . LEU A 1 209 ? -7.410 6.558 14.807 1.00 97.69 209 LEU A C 1
ATOM 1564 O O . LEU A 1 209 ? -8.511 6.098 14.518 1.00 97.69 209 LEU A O 1
ATOM 1568 N N . LYS A 1 210 ? -7.180 7.875 14.753 1.00 97.38 210 LYS A N 1
ATOM 1569 C CA . LYS A 1 210 ? -8.209 8.830 14.327 1.00 97.38 210 LYS A CA 1
ATOM 1570 C C . LYS A 1 210 ? -8.598 8.574 12.868 1.00 97.38 210 LYS A C 1
ATOM 1572 O O . LYS A 1 210 ? -7.739 8.555 11.985 1.00 97.38 210 LYS A O 1
ATOM 1577 N N . GLY A 1 211 ? -9.896 8.422 12.617 1.00 95.06 211 GLY A N 1
ATOM 1578 C CA . GLY A 1 211 ? -10.435 8.271 11.273 1.00 95.06 211 GLY A CA 1
ATOM 1579 C C . GLY A 1 211 ? -10.177 9.493 10.388 1.00 95.06 211 GLY A C 1
ATOM 1580 O O . GLY A 1 211 ? -9.806 10.581 10.842 1.00 95.06 211 GLY A O 1
ATOM 1581 N N . HIS A 1 212 ? -10.343 9.310 9.078 1.00 92.62 212 HIS A N 1
ATOM 1582 C CA . HIS A 1 212 ? -10.087 10.383 8.123 1.00 92.62 212 HIS A CA 1
ATOM 1583 C C . HIS A 1 212 ? -11.087 11.536 8.309 1.00 92.62 212 HIS A C 1
ATOM 1585 O O . HIS A 1 212 ? -12.271 11.318 8.554 1.00 92.62 212 HIS A O 1
ATOM 1591 N N . ARG A 1 213 ? -10.623 12.780 8.121 1.00 89.56 213 ARG A N 1
ATOM 1592 C CA . ARG A 1 213 ? -11.406 14.010 8.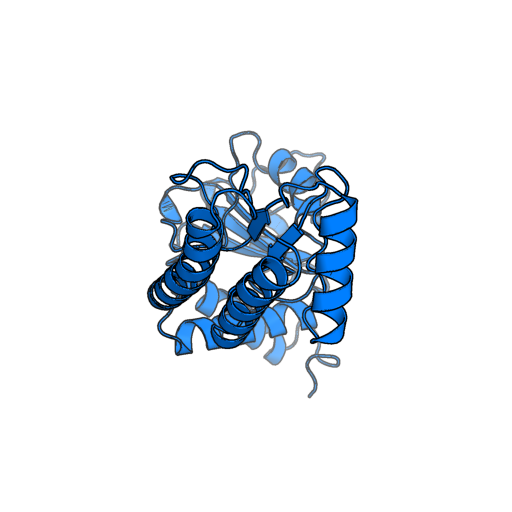360 1.00 89.56 213 ARG A CA 1
ATOM 1593 C C . ARG A 1 213 ? -12.764 14.072 7.650 1.00 89.56 213 ARG A C 1
ATOM 1595 O O . ARG A 1 213 ? -13.640 14.784 8.112 1.00 89.56 213 ARG A O 1
ATOM 1602 N N . SER A 1 214 ? -12.920 13.368 6.528 1.00 86.38 214 SER A N 1
ATOM 1603 C CA . SER A 1 214 ? -14.157 13.359 5.737 1.00 86.38 214 SER A CA 1
ATOM 1604 C C . SER A 1 214 ? -15.231 12.408 6.265 1.00 86.38 214 SER A C 1
ATOM 1606 O O . SER A 1 214 ? -16.378 12.545 5.866 1.00 86.38 214 SER A O 1
ATOM 1608 N N . VAL A 1 215 ? -14.862 11.433 7.101 1.00 89.50 215 VAL A N 1
ATOM 1609 C CA . VAL A 1 215 ? -15.776 10.388 7.599 1.00 89.50 215 VAL A CA 1
ATOM 1610 C C . VAL A 1 215 ? -15.851 10.333 9.125 1.00 89.50 215 VAL A C 1
ATOM 1612 O O . VAL A 1 215 ? -16.823 9.815 9.657 1.00 89.50 215 VAL A O 1
ATOM 1615 N N . GLY A 1 216 ? -14.867 10.892 9.839 1.00 92.00 216 GLY A N 1
ATOM 1616 C CA . GLY A 1 216 ? -14.808 10.809 11.300 1.00 92.00 216 GLY A CA 1
ATOM 1617 C C . GLY A 1 216 ? -14.480 9.394 11.785 1.00 92.00 216 GLY A C 1
ATOM 1618 O O . GLY A 1 216 ? -13.824 8.633 11.068 1.00 92.00 216 GLY A O 1
ATOM 1619 N N . GLY A 1 217 ? -14.901 9.059 13.006 1.00 96.06 217 GLY A N 1
ATOM 1620 C CA . GLY A 1 217 ? -14.719 7.727 13.574 1.00 96.06 217 GLY A CA 1
ATOM 1621 C C . GLY A 1 217 ? -13.275 7.364 13.910 1.00 96.06 217 GLY A C 1
ATOM 1622 O O . GLY A 1 217 ? -12.384 8.209 14.079 1.00 96.06 217 GLY A O 1
ATOM 1623 N N . VAL A 1 218 ? -13.055 6.058 13.980 1.00 98.00 218 VAL A N 1
ATOM 1624 C CA . VAL A 1 218 ? -11.777 5.405 14.249 1.00 98.00 218 VAL A CA 1
ATOM 1625 C C . VAL A 1 218 ? -11.363 4.614 13.007 1.00 98.00 218 VAL A C 1
ATOM 1627 O O . VAL A 1 218 ? -12.195 4.077 12.275 1.00 98.00 218 VAL A O 1
ATOM 1630 N N . ARG A 1 219 ? -10.061 4.546 12.732 1.00 98.19 219 ARG A N 1
ATOM 1631 C CA . ARG A 1 219 ? -9.506 3.710 11.665 1.00 98.19 219 ARG A CA 1
ATOM 1632 C C . ARG A 1 219 ? -8.207 3.066 12.119 1.00 98.19 219 ARG A C 1
ATOM 1634 O O . ARG A 1 219 ? -7.201 3.753 12.279 1.00 98.19 219 ARG A O 1
ATOM 1641 N N . ALA A 1 220 ? -8.202 1.743 12.225 1.00 98.06 220 ALA A N 1
ATOM 1642 C CA . ALA A 1 220 ? -6.980 0.974 12.420 1.00 98.06 220 ALA A CA 1
ATOM 1643 C C . ALA A 1 220 ? -6.367 0.632 11.053 1.00 98.06 220 ALA A C 1
ATOM 1645 O O . ALA A 1 220 ? -7.014 0.001 10.219 1.00 98.06 220 ALA A O 1
ATOM 1646 N N . SER A 1 221 ? -5.133 1.079 10.805 1.00 96.75 221 SER A N 1
ATOM 1647 C CA . SER A 1 221 ? -4.365 0.704 9.606 1.00 96.75 221 SER A CA 1
ATOM 1648 C C . SER A 1 221 ? -3.363 -0.387 9.991 1.00 96.75 221 SER A C 1
ATOM 1650 O O . SER A 1 221 ? -2.410 -0.123 10.719 1.00 96.75 221 SER A O 1
ATOM 1652 N N . ILE A 1 222 ? -3.607 -1.614 9.543 1.00 96.94 222 ILE A N 1
ATOM 1653 C CA . ILE A 1 222 ? -2.930 -2.848 9.965 1.00 96.94 222 ILE A CA 1
ATOM 1654 C C . ILE A 1 222 ? -2.100 -3.466 8.828 1.00 96.94 222 ILE A C 1
ATOM 1656 O O . ILE A 1 222 ? -2.118 -4.679 8.618 1.00 96.94 222 ILE A O 1
ATOM 1660 N N . TYR A 1 223 ? -1.350 -2.605 8.129 1.00 92.25 223 TYR A N 1
ATOM 1661 C CA . TYR A 1 223 ? -0.435 -2.914 7.018 1.00 92.25 223 TYR A CA 1
ATOM 1662 C C . TYR A 1 223 ? 0.523 -4.084 7.295 1.00 92.25 223 TYR A C 1
ATOM 1664 O O . TYR A 1 223 ? 0.653 -4.541 8.430 1.00 92.25 223 TYR A O 1
ATOM 1672 N N . ASN A 1 224 ? 1.257 -4.539 6.276 1.00 89.75 224 ASN A N 1
ATOM 1673 C CA . ASN A 1 224 ? 2.180 -5.682 6.388 1.00 89.75 224 ASN A CA 1
ATOM 1674 C C . ASN A 1 224 ? 3.157 -5.559 7.572 1.00 89.75 224 ASN A C 1
ATOM 1676 O O . ASN A 1 224 ? 3.367 -6.526 8.297 1.00 89.75 224 ASN A O 1
ATOM 1680 N N . ALA A 1 225 ? 3.673 -4.352 7.818 1.00 91.06 225 ALA A N 1
ATOM 1681 C CA . ALA A 1 225 ? 4.591 -4.069 8.920 1.00 91.06 225 ALA A CA 1
ATOM 1682 C C . ALA A 1 225 ? 3.929 -4.033 10.315 1.00 91.06 225 ALA A C 1
ATOM 1684 O O . ALA A 1 225 ? 4.636 -4.023 11.319 1.00 91.06 225 ALA A O 1
ATOM 1685 N N . MET A 1 226 ? 2.592 -3.994 10.411 1.00 95.81 226 MET A N 1
ATOM 1686 C CA . MET A 1 226 ? 1.882 -4.066 11.691 1.00 95.81 226 MET A CA 1
ATOM 1687 C C . MET A 1 226 ? 1.911 -5.511 12.212 1.00 95.81 226 MET A C 1
ATOM 1689 O O . MET A 1 226 ? 1.297 -6.384 11.579 1.00 95.81 226 MET A O 1
ATOM 1693 N N . PRO A 1 227 ? 2.574 -5.786 13.352 1.00 95.62 227 PRO A N 1
ATOM 1694 C CA . PRO A 1 227 ? 2.633 -7.128 13.914 1.00 95.62 227 PRO A CA 1
ATOM 1695 C C . PRO A 1 227 ? 1.278 -7.553 14.488 1.00 95.62 227 PRO A C 1
ATOM 1697 O O . PRO A 1 227 ? 0.482 -6.720 14.927 1.00 95.62 227 PRO A O 1
ATOM 1700 N N . LEU A 1 228 ? 1.047 -8.869 14.551 1.00 96.88 228 LEU A N 1
ATOM 1701 C CA . LEU A 1 228 ? -0.162 -9.445 15.151 1.00 96.88 228 LEU A CA 1
ATOM 1702 C C . LEU A 1 228 ? -0.374 -8.961 16.592 1.00 96.88 228 LEU A C 1
ATOM 1704 O O . LEU A 1 228 ? -1.473 -8.538 16.932 1.00 96.88 228 LEU A O 1
ATOM 1708 N N . SER A 1 229 ? 0.697 -8.903 17.386 1.00 97.88 229 SER A N 1
ATOM 1709 C CA . SER A 1 229 ? 0.660 -8.425 18.773 1.00 97.88 229 SER A CA 1
ATOM 1710 C C . SER A 1 229 ? 0.144 -6.989 18.917 1.00 97.88 229 SER A C 1
ATOM 1712 O O . SER A 1 229 ? -0.487 -6.655 19.919 1.00 97.88 229 SER A O 1
ATOM 1714 N N . GLY A 1 230 ? 0.357 -6.134 17.911 1.00 98.06 230 GLY A N 1
ATOM 1715 C CA . GLY A 1 230 ? -0.214 -4.786 17.879 1.00 98.06 230 GLY A CA 1
ATOM 1716 C C . GLY A 1 230 ? -1.735 -4.804 17.710 1.00 98.06 230 GLY A C 1
ATOM 1717 O O . GLY A 1 230 ? -2.441 -4.037 18.365 1.00 98.06 230 GLY A O 1
ATOM 1718 N N . VAL A 1 231 ? -2.249 -5.715 16.880 1.00 98.50 231 VAL A N 1
ATOM 1719 C CA . VAL A 1 231 ? -3.692 -5.899 16.666 1.00 98.50 231 VAL A CA 1
ATOM 1720 C C . VAL A 1 231 ? -4.349 -6.567 17.873 1.00 98.50 231 VAL A C 1
ATOM 1722 O O . VAL A 1 231 ? -5.413 -6.129 18.304 1.00 98.50 231 VAL A O 1
ATOM 1725 N N . GLU A 1 232 ? -3.702 -7.564 18.476 1.00 98.50 232 GLU A N 1
ATOM 1726 C CA . GLU A 1 232 ? -4.166 -8.205 19.714 1.00 98.50 232 GLU A CA 1
ATOM 1727 C C . GLU A 1 232 ? -4.261 -7.204 20.868 1.00 98.50 232 GLU A C 1
ATOM 1729 O O . GLU A 1 232 ? -5.258 -7.194 21.593 1.00 98.50 232 GLU A O 1
ATOM 1734 N N . LYS A 1 233 ? -3.272 -6.308 20.999 1.00 98.56 233 LYS A N 1
ATOM 1735 C CA . LYS A 1 233 ? -3.311 -5.218 21.980 1.00 98.56 233 LYS A CA 1
ATOM 1736 C C . LYS A 1 233 ? -4.514 -4.300 21.755 1.00 98.56 233 LYS A C 1
ATOM 1738 O O . LYS A 1 233 ? -5.217 -3.984 22.712 1.00 98.56 233 LYS A O 1
ATOM 1743 N N . LEU A 1 234 ? -4.784 -3.916 20.505 1.00 98.69 234 LEU A N 1
ATOM 1744 C CA . LEU A 1 234 ? -5.954 -3.103 20.167 1.00 98.69 234 LEU A CA 1
ATOM 1745 C C . LEU A 1 234 ? -7.264 -3.826 20.502 1.00 98.69 234 LEU A C 1
ATOM 1747 O O . LEU A 1 234 ? -8.155 -3.225 21.091 1.00 98.69 234 LEU A O 1
ATOM 1751 N N . VAL A 1 235 ? -7.378 -5.113 20.177 1.00 98.62 235 VAL A N 1
ATOM 1752 C CA . VAL A 1 235 ? -8.560 -5.930 20.496 1.00 98.62 235 VAL A CA 1
ATOM 1753 C C . VAL A 1 235 ? -8.781 -6.032 22.007 1.00 98.62 235 VAL A C 1
ATOM 1755 O O . VAL A 1 235 ? -9.914 -5.894 22.473 1.00 98.62 235 VAL A O 1
ATOM 1758 N N . ALA A 1 236 ? -7.719 -6.254 22.784 1.00 98.69 236 ALA A N 1
ATOM 1759 C CA . ALA A 1 236 ? -7.797 -6.286 24.242 1.00 98.69 236 ALA A CA 1
ATOM 1760 C C . ALA A 1 236 ? -8.269 -4.936 24.802 1.00 98.69 236 ALA A C 1
ATOM 1762 O O . ALA A 1 236 ? -9.210 -4.897 25.596 1.00 98.69 236 ALA A O 1
ATOM 1763 N N . PHE A 1 237 ? -7.691 -3.837 24.310 1.00 98.75 237 PHE A N 1
ATOM 1764 C CA . PHE A 1 237 ? -8.106 -2.481 24.659 1.00 98.75 237 PHE A CA 1
ATOM 1765 C C . PHE A 1 237 ? -9.568 -2.202 24.290 1.00 98.75 237 PHE A C 1
ATOM 1767 O O . PHE A 1 237 ? -10.300 -1.634 25.091 1.00 98.75 237 PHE A O 1
ATOM 1774 N N . MET A 1 238 ? -10.036 -2.631 23.114 1.00 98.62 238 MET A N 1
ATOM 1775 C CA . MET A 1 238 ? -11.431 -2.452 22.691 1.00 98.62 238 MET A CA 1
ATOM 1776 C C . MET A 1 238 ? -12.414 -3.119 23.657 1.00 98.62 238 MET A C 1
ATOM 1778 O O . MET A 1 238 ? -13.415 -2.506 24.032 1.00 98.62 238 MET A O 1
ATOM 1782 N N . LYS A 1 239 ? -12.116 -4.349 24.087 1.00 98.44 239 LYS A N 1
ATOM 1783 C CA . LYS A 1 239 ? -12.949 -5.099 25.039 1.00 98.44 239 LYS A CA 1
ATOM 1784 C C . LYS A 1 239 ? -12.974 -4.435 26.417 1.00 98.44 239 LYS A C 1
ATOM 1786 O O . LYS A 1 239 ? -14.048 -4.266 26.989 1.00 98.44 239 LYS A O 1
ATOM 1791 N N . ASP A 1 240 ? -11.815 -4.019 26.923 1.00 98.50 240 ASP A N 1
ATOM 1792 C CA . ASP A 1 240 ? -11.704 -3.290 28.192 1.00 98.50 240 ASP A CA 1
ATOM 1793 C C . ASP A 1 240 ? -12.424 -1.930 28.140 1.00 98.50 240 ASP A C 1
ATOM 1795 O O . ASP A 1 240 ? -13.222 -1.602 29.020 1.00 98.50 240 ASP A O 1
ATOM 1799 N N . PHE A 1 241 ? -12.219 -1.164 27.067 1.00 98.38 241 PHE A N 1
ATOM 1800 C CA . PHE A 1 241 ? -12.859 0.132 26.874 1.00 98.38 241 PHE A CA 1
ATOM 1801 C C . PHE A 1 241 ? -14.385 0.011 26.851 1.00 98.38 241 PHE A C 1
ATOM 1803 O O . PHE A 1 241 ? -15.062 0.820 27.484 1.00 98.38 241 PHE A O 1
ATOM 1810 N N . GLN A 1 242 ? -14.932 -0.996 26.161 1.00 98.00 242 GLN A N 1
ATOM 1811 C CA . GLN A 1 242 ? -16.370 -1.272 26.169 1.00 98.00 242 GLN A CA 1
ATOM 1812 C C . GLN A 1 242 ? -16.871 -1.627 27.577 1.00 98.00 242 GLN A C 1
ATOM 1814 O O . GLN A 1 242 ? -17.894 -1.100 28.005 1.00 98.00 242 GLN A O 1
ATOM 1819 N N . ALA A 1 243 ? -16.146 -2.467 28.322 1.00 97.56 243 ALA A N 1
ATOM 1820 C CA . ALA A 1 243 ? -16.533 -2.865 29.677 1.00 97.56 243 ALA A CA 1
ATOM 1821 C C . ALA A 1 243 ? -16.549 -1.686 30.669 1.00 97.56 243 ALA A C 1
ATOM 1823 O O . ALA A 1 243 ? -17.418 -1.619 31.538 1.00 97.56 243 ALA A O 1
ATOM 1824 N N . ARG A 1 244 ? -15.611 -0.740 30.532 1.00 97.44 244 ARG A N 1
ATOM 1825 C CA . ARG A 1 244 ? -15.541 0.469 31.370 1.00 97.44 244 ARG A CA 1
ATOM 1826 C C . ARG A 1 244 ? -16.534 1.560 30.970 1.00 97.44 244 ARG A C 1
ATOM 1828 O O . ARG A 1 244 ? -16.783 2.457 31.772 1.00 97.44 244 ARG A O 1
ATOM 1835 N N . ASN A 1 245 ? -17.085 1.504 29.758 1.00 95.31 245 ASN A N 1
ATOM 1836 C CA . ASN A 1 245 ? -17.954 2.544 29.201 1.00 95.31 245 ASN A CA 1
ATOM 1837 C C . ASN A 1 245 ? -19.258 1.958 28.598 1.00 95.31 245 ASN A C 1
ATOM 1839 O O . ASN A 1 245 ? -19.560 2.254 27.438 1.00 95.31 245 ASN A O 1
ATOM 1843 N N . PRO A 1 246 ? -20.053 1.177 29.360 1.00 84.75 246 PRO A N 1
ATOM 1844 C CA . PRO A 1 246 ? -21.200 0.402 28.861 1.00 84.75 246 PRO A CA 1
ATOM 1845 C C . PRO A 1 246 ? -22.268 1.280 28.220 1.00 84.75 246 PRO A C 1
ATOM 1847 O O . PRO A 1 246 ? -22.686 2.269 28.863 1.00 84.75 246 PRO A O 1
#

InterPro domains:
  IPR000192 Aminotransferase class V domain [PF00266] (5-56)
  IPR000192 Aminotransferase class V domain [PF00266] (64-234)
  IPR015421 Pyridoxal phosphate-dependent transferase, major domain [G3DSA:3.40.640.10] (1-60)
  IPR015421 Pyridoxal phosphate-dependent transferase, major domain [G3DSA:3.40.640.10] (61-141)
  IPR015422 Pyridoxal phosphate-dependent transferase, small domain [G3DSA:3.90.1150.10] (142-245)
  IPR015424 Pyridoxal phosphate-dependent transferase [SSF53383] (1-243)
  IPR020578 Aminotransferase class-V, pyridoxal-phosphate binding site [PS00595] (71-90)
  IPR022278 Phosphoserine aminotransferase [MF_00160] (1-245)
  IPR022278 Phosphoserine aminotransferase [NF003764] (58-245)
  IPR022278 Phosphoserine aminotransferase [PTHR43247] (60-245)

Organism: Triticum turgidum subsp. durum (NCBI:txid4567)

Secondary structure (DSSP, 8-state):
--TTTS-TTSHHHHHHHHHHHHHHHHHHT--TTEEEEEEES-GGGHHHHHHHH-SS------SS---GGG-SEEEEESTTTTS-TTEEEEEEEGGGTT---TT--GGG-HHHHHHTTT-SS---HHHHHHHHHHHHHHHHTTHHHHHHHHHHHHHHHHHHHHHTTTTSEE--S-GGG--SSEEEEEETT-HHHHHHHHHHHHHTT----BPPTTT-SEEEE--TTS-HHHHHHHHHHHHHHHHH--

Radius of gyration: 20.74 Å; chains: 1; bounding box: 53×34×59 Å

Foldseek 3Di:
DDLVPDDCPDPVLVVLLVLLQVLVCVQQVQDPQKDKAKAWFFPVLCVVLCCQQPVPDDDEDDAAHDDNVVGQKYKHACVAFQFNGTIMIMIHGNVSAPRGDPPDDLSSHPNCRRVVVNVNDRGPSVRSNSSSVSSVVCVVCVHRVNLVVQLCVLQVLLVVLQVPLPQQWAFPDDPVPQGSFKTFTAGPVPQVLQVVLQVVCVVVVNPDQFDDPVPTGGMDGCHSPRHSVSSVVVSVSSVVSSVVPD

pLDDT: mean 90.15, std 11.36, range [35.84, 98.75]

Sequence (246 aa):
MSIMEMSHRGKEFDAAIKKAEADLRALLAVPDTHEVLFLQGGATTQFAAAPLNLCASSSDPADFPVDVSRFGLIYAGAQKNVGPSGVTIAIVRKDLVGSAQPITPVMLDYKTHADNASLYNTPPCFAIYICGLVFEDLLAQGGLAEVEKKNQHKAGILYDTIDASGGYFICPVDKPVRSLMNVPFTLAKGADLEKQFIAEAAKEGMLQLKGHRSVGGVRASIYNAMPLSGVEKLVAFMKDFQARNP